Protein AF-M5BYU9-F1 (afdb_monomer_lite)

Radius of gyration: 24.19 Å; chains: 1; bounding box: 91×63×48 Å

Foldseek 3Di:
DDDDDDDDDDDDDDDDDDDDDAAADDDDPDDDLDDDQPPPCVVVFKDWAQAWDQDPPDRDIAGQPFDWDWDAQPAPGRHHPRTDIDGDDPPHHTAMDGDGPDDDDCVPHKDKDKDKDFDQPFDQFADPKDFAFDDDDDRRNDDPPGHTAWIFAWGRDPDDTFTWTWGWDQDPPPRDTDIDTDPPTHHDDGDGDIDMDMDIDD

Sequence (202 aa):
MRAVAGASLVALAAAASVAAEKPTFKPTDVKGALVEQFTDDWATRWTPSKATKKTPVGSETFSYVGEWKVEESSVRPAIIGDKGLVAKSKASHHAISAPLATPLDPKGKPFVVQYEAKFQKGGNCGGGYLKLLEEGFESSEFSDKTPWVVMFGQDLTCPGSKVHFIFRHQNPITKEWEEKHLKSAPAPHVGEDTNLYTLIVK

Structure (mmCIF, N/CA/C/O backbone):
data_AF-M5BYU9-F1
#
_entry.id   AF-M5BYU9-F1
#
loop_
_atom_site.group_PDB
_atom_site.id
_atom_site.type_symbol
_atom_site.label_atom_id
_atom_site.label_alt_id
_atom_site.label_comp_id
_atom_site.label_asym_id
_atom_site.label_entity_id
_atom_site.label_seq_id
_atom_site.pdbx_PDB_ins_code
_atom_site.Cartn_x
_atom_site.Cartn_y
_atom_site.Cartn_z
_atom_site.occupancy
_atom_site.B_iso_or_equiv
_atom_site.auth_seq_id
_atom_site.auth_comp_id
_atom_site.auth_asym_id
_atom_site.auth_atom_id
_atom_site.pdbx_PDB_model_num
ATOM 1 N N . MET A 1 1 ? 74.295 -35.530 -15.245 1.00 45.81 1 MET A N 1
ATOM 2 C CA . MET A 1 1 ? 73.184 -34.555 -15.185 1.00 45.81 1 MET A CA 1
ATOM 3 C C . MET A 1 1 ? 72.496 -34.492 -16.539 1.00 45.81 1 MET A C 1
ATOM 5 O O . MET A 1 1 ? 73.077 -33.913 -17.442 1.00 45.81 1 MET A O 1
ATOM 9 N N . ARG A 1 2 ? 71.299 -35.064 -16.702 1.00 43.59 2 ARG A N 1
ATOM 10 C CA . ARG A 1 2 ? 70.314 -34.582 -17.687 1.00 43.59 2 ARG A CA 1
ATOM 11 C C . ARG A 1 2 ? 68.925 -34.832 -17.112 1.00 43.59 2 ARG A C 1
ATOM 13 O O . ARG A 1 2 ? 68.553 -35.972 -16.864 1.00 43.59 2 ARG A O 1
ATOM 20 N N . ALA A 1 3 ? 68.259 -33.731 -16.785 1.00 44.34 3 ALA A N 1
ATOM 21 C CA . ALA A 1 3 ? 66.960 -33.689 -16.142 1.00 44.34 3 ALA A CA 1
ATOM 22 C C . ALA A 1 3 ? 65.848 -34.045 -17.136 1.00 44.34 3 ALA A C 1
ATOM 24 O O . ALA A 1 3 ? 65.892 -33.657 -18.302 1.00 44.34 3 ALA A O 1
ATOM 25 N N . VAL A 1 4 ? 64.857 -34.773 -16.629 1.00 48.38 4 VAL A N 1
ATOM 26 C CA . VAL A 1 4 ? 63.553 -35.000 -17.250 1.00 48.38 4 VAL A CA 1
ATOM 27 C C . VAL A 1 4 ? 62.706 -33.756 -16.986 1.00 48.38 4 VAL A C 1
ATOM 29 O O . VAL A 1 4 ? 62.593 -33.340 -15.836 1.00 48.38 4 VAL A O 1
ATOM 32 N N . ALA A 1 5 ? 62.104 -33.166 -18.016 1.00 50.38 5 ALA A N 1
ATOM 33 C CA . ALA A 1 5 ? 61.077 -32.140 -17.851 1.00 50.38 5 ALA A CA 1
ATOM 34 C C . ALA A 1 5 ? 59.831 -32.579 -18.624 1.00 50.38 5 ALA A C 1
ATOM 36 O O . ALA A 1 5 ? 59.818 -32.589 -19.854 1.00 50.38 5 ALA A O 1
ATOM 37 N N . GLY A 1 6 ? 58.825 -33.027 -17.872 1.00 45.84 6 GLY A N 1
ATOM 38 C CA . GLY A 1 6 ? 57.524 -33.440 -18.380 1.00 45.84 6 GLY A CA 1
ATOM 39 C C . GLY A 1 6 ? 56.691 -32.245 -18.836 1.00 45.84 6 GLY A C 1
ATOM 40 O O . GLY A 1 6 ? 56.723 -31.177 -18.228 1.00 45.84 6 GLY A O 1
ATOM 41 N N . ALA A 1 7 ? 55.938 -32.443 -19.915 1.00 51.06 7 ALA A N 1
ATOM 42 C CA . ALA A 1 7 ? 54.939 -31.499 -20.382 1.00 51.06 7 ALA A CA 1
ATOM 43 C C . ALA A 1 7 ? 53.673 -31.627 -19.520 1.00 51.06 7 ALA A C 1
ATOM 45 O O . ALA A 1 7 ? 52.987 -32.648 -19.559 1.00 51.06 7 ALA A O 1
ATOM 46 N N . SER A 1 8 ? 53.363 -30.588 -18.747 1.00 48.03 8 SER A N 1
ATOM 47 C CA . SER A 1 8 ? 52.094 -30.475 -18.026 1.00 48.03 8 SER A CA 1
ATOM 48 C C . SER A 1 8 ? 51.033 -29.875 -18.948 1.00 48.03 8 SER A C 1
ATOM 50 O O . SER A 1 8 ? 51.055 -28.681 -19.242 1.00 48.03 8 SER A O 1
ATOM 52 N N . LEU A 1 9 ? 50.094 -30.705 -19.400 1.00 47.84 9 LEU A N 1
ATOM 53 C CA . LEU A 1 9 ? 48.840 -30.268 -20.014 1.00 47.84 9 LEU A CA 1
ATOM 54 C C . LEU A 1 9 ? 47.895 -29.786 -18.907 1.00 47.84 9 LEU A C 1
ATOM 56 O O . LEU A 1 9 ? 47.369 -30.585 -18.137 1.00 47.84 9 LEU A O 1
ATOM 60 N N . VAL A 1 10 ? 47.680 -28.474 -18.825 1.00 50.38 10 VAL A N 1
ATOM 61 C CA . VAL A 1 10 ? 46.629 -27.886 -17.987 1.00 50.38 10 VAL A CA 1
ATOM 62 C C . VAL A 1 10 ? 45.328 -27.914 -18.787 1.00 50.38 10 VAL A C 1
ATOM 64 O O . VAL A 1 10 ? 45.174 -27.174 -19.756 1.00 50.38 10 VAL A O 1
ATOM 67 N N . ALA A 1 11 ? 44.393 -28.780 -18.399 1.00 51.88 11 ALA A N 1
ATOM 68 C CA . ALA A 1 11 ? 43.036 -28.766 -18.930 1.00 51.88 11 ALA A CA 1
ATOM 69 C C . ALA A 1 11 ? 42.220 -27.680 -18.210 1.00 51.88 11 ALA A C 1
ATOM 71 O O . ALA A 1 11 ? 41.941 -27.790 -17.016 1.00 51.88 11 ALA A O 1
ATOM 72 N N . LEU A 1 12 ? 41.839 -26.624 -18.934 1.00 50.34 12 LEU A N 1
ATOM 73 C CA . LEU A 1 12 ? 40.874 -25.632 -18.461 1.00 50.34 12 LEU A CA 1
ATOM 74 C C . LEU A 1 12 ? 39.463 -26.226 -18.594 1.00 50.34 12 LEU A C 1
ATOM 76 O O . LEU A 1 12 ? 38.929 -26.334 -19.696 1.00 50.34 12 LEU A O 1
ATOM 80 N N . ALA A 1 13 ? 38.851 -26.617 -17.478 1.00 54.56 13 ALA A N 1
ATOM 81 C CA . ALA A 1 13 ? 37.433 -26.954 -17.451 1.00 54.56 13 ALA A CA 1
ATOM 82 C C . ALA A 1 13 ? 36.613 -25.655 -17.442 1.00 54.56 13 ALA A C 1
ATOM 84 O O . ALA A 1 13 ? 36.563 -24.945 -16.438 1.00 54.56 13 ALA A O 1
ATOM 85 N N . ALA A 1 14 ? 35.979 -25.327 -18.568 1.00 54.88 14 ALA A N 1
ATOM 86 C CA . ALA A 1 14 ? 34.989 -24.260 -18.632 1.00 54.88 14 ALA A CA 1
ATOM 87 C C . ALA A 1 14 ? 33.682 -24.751 -17.988 1.00 54.88 14 ALA A C 1
ATOM 89 O O . ALA A 1 14 ? 32.960 -25.563 -18.565 1.00 54.88 14 ALA A O 1
ATOM 90 N N . ALA A 1 15 ? 33.379 -24.272 -16.783 1.00 54.94 15 ALA A N 1
ATOM 91 C CA . ALA A 1 15 ? 32.072 -24.464 -16.169 1.00 54.94 15 ALA A CA 1
ATOM 92 C C . ALA A 1 15 ? 31.067 -23.507 -16.830 1.00 54.94 15 ALA A C 1
ATOM 94 O O . ALA A 1 15 ? 31.029 -22.319 -16.515 1.00 54.94 15 ALA A O 1
ATOM 95 N N . ALA A 1 16 ? 30.268 -24.010 -17.771 1.00 55.16 16 ALA A N 1
ATOM 96 C CA . ALA A 1 16 ? 29.115 -23.281 -18.283 1.00 55.16 16 ALA A CA 1
ATOM 97 C C . ALA A 1 16 ? 28.004 -23.307 -17.222 1.00 55.16 16 ALA A C 1
ATOM 99 O O . ALA A 1 16 ? 27.467 -24.369 -16.906 1.00 55.16 16 ALA A O 1
ATOM 100 N N . SER A 1 17 ? 27.663 -22.151 -16.647 1.00 57.62 17 SER A N 1
ATOM 101 C CA . SER A 1 17 ? 26.470 -22.023 -15.814 1.00 57.62 17 SER A CA 1
ATOM 102 C C . SER A 1 17 ? 25.237 -22.021 -16.717 1.00 57.62 17 SER A C 1
ATOM 104 O O . SER A 1 17 ? 25.029 -21.117 -17.525 1.00 57.62 17 SER A O 1
ATOM 106 N N . VAL A 1 18 ? 24.403 -23.052 -16.602 1.00 54.97 18 VAL A N 1
ATOM 107 C CA . VAL A 1 18 ? 23.079 -23.052 -17.228 1.00 54.97 18 VAL A CA 1
ATOM 108 C C . VAL A 1 18 ? 22.207 -22.110 -16.402 1.00 54.97 18 VAL A C 1
ATOM 110 O O . VAL A 1 18 ? 21.798 -22.448 -15.293 1.00 54.97 18 VAL A O 1
ATOM 113 N N . ALA A 1 19 ? 21.974 -20.894 -16.896 1.00 65.81 19 ALA A N 1
ATOM 114 C CA . ALA A 1 19 ? 20.974 -20.013 -16.308 1.00 65.81 19 ALA A CA 1
ATOM 115 C C . ALA A 1 19 ? 19.603 -20.688 -16.462 1.00 65.81 19 ALA A C 1
ATOM 117 O O . ALA A 1 19 ? 19.179 -20.968 -17.581 1.00 65.81 19 ALA A O 1
ATOM 118 N N . ALA A 1 20 ? 18.937 -20.993 -15.346 1.00 74.62 20 ALA A N 1
ATOM 119 C CA . ALA A 1 20 ? 17.589 -21.547 -15.369 1.00 74.62 20 ALA A CA 1
ATOM 120 C C . ALA A 1 20 ? 16.643 -20.586 -16.110 1.00 74.62 20 ALA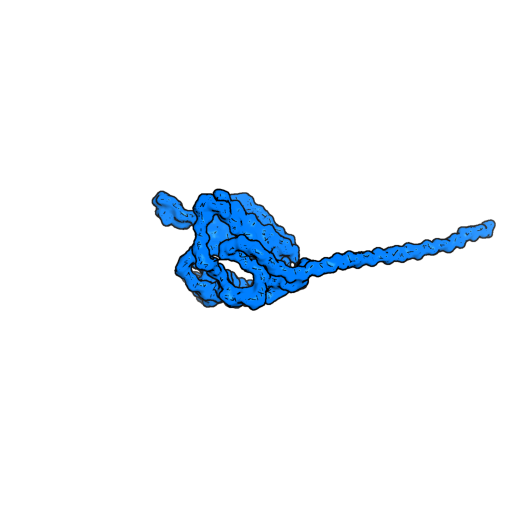 A C 1
ATOM 122 O O . ALA A 1 20 ? 16.675 -19.373 -15.879 1.00 74.62 20 ALA A O 1
ATOM 123 N N . GLU A 1 21 ? 15.818 -21.125 -17.007 1.00 85.94 21 GLU A N 1
ATOM 124 C CA . GLU A 1 21 ? 14.822 -20.344 -17.738 1.00 85.94 21 GLU A CA 1
ATOM 125 C C . GLU A 1 21 ? 13.791 -19.771 -16.755 1.00 85.94 21 GLU A C 1
ATOM 127 O O . GLU A 1 21 ? 13.286 -20.476 -15.878 1.00 85.94 21 GLU A O 1
ATOM 132 N N . LYS A 1 22 ? 13.511 -18.468 -16.863 1.00 91.38 22 LYS A N 1
ATOM 133 C CA . LYS A 1 22 ? 12.562 -17.796 -15.969 1.00 91.38 22 LYS A CA 1
ATOM 134 C C . LYS A 1 22 ? 11.127 -18.144 -16.373 1.00 91.38 22 LYS A C 1
ATOM 136 O O . LYS A 1 22 ? 10.818 -18.115 -17.564 1.00 91.38 22 LYS A O 1
ATOM 141 N N . PRO A 1 23 ? 10.224 -18.406 -15.415 1.00 95.44 23 PRO A N 1
ATOM 142 C CA . PRO A 1 23 ? 8.816 -18.611 -15.727 1.00 95.44 23 PRO A CA 1
ATOM 143 C C . PRO A 1 23 ? 8.182 -17.331 -16.294 1.00 95.44 23 PRO A C 1
ATOM 145 O O . PRO A 1 23 ? 8.633 -16.219 -16.021 1.00 95.44 23 PRO A O 1
ATOM 148 N N . THR A 1 24 ? 7.104 -17.491 -17.062 1.00 96.88 24 THR A N 1
ATOM 149 C CA . THR A 1 24 ? 6.256 -16.383 -17.534 1.00 96.88 24 THR A CA 1
ATOM 150 C C . THR A 1 24 ? 5.045 -16.222 -16.623 1.00 96.88 24 THR A C 1
ATOM 152 O O . THR A 1 24 ? 4.463 -17.218 -16.184 1.00 96.88 24 THR A O 1
ATOM 155 N N . PHE A 1 25 ? 4.668 -14.975 -16.355 1.00 96.88 25 PHE A N 1
ATOM 156 C CA . PHE A 1 25 ? 3.542 -14.609 -15.514 1.00 96.88 25 PHE A CA 1
ATOM 157 C C . PHE A 1 25 ? 2.240 -15.200 -16.053 1.00 96.88 25 PHE A C 1
ATOM 159 O O . PHE A 1 25 ? 1.944 -15.153 -17.250 1.00 96.88 25 PHE A O 1
ATOM 166 N N . LYS A 1 26 ? 1.458 -15.759 -15.133 1.00 96.50 26 LYS A N 1
ATOM 167 C CA . LYS A 1 26 ? 0.109 -16.258 -15.374 1.00 96.50 26 LYS A CA 1
ATOM 168 C C . LYS A 1 26 ? -0.764 -15.773 -14.222 1.00 96.50 26 LYS A C 1
ATOM 170 O O . LYS A 1 26 ? -0.431 -16.099 -13.080 1.00 96.50 26 LYS A O 1
ATOM 175 N N . PRO A 1 27 ? -1.850 -15.028 -14.494 1.00 95.69 27 PRO A N 1
ATOM 176 C CA . PRO A 1 27 ? -2.764 -14.605 -13.447 1.00 95.69 27 PRO A CA 1
ATOM 177 C C . PRO A 1 27 ? -3.270 -15.799 -12.633 1.00 95.69 27 PRO A C 1
ATOM 179 O O . PRO A 1 27 ? -3.619 -16.838 -13.193 1.00 95.69 27 PRO A O 1
ATOM 182 N N . THR A 1 28 ? -3.316 -15.645 -11.314 1.00 95.31 28 THR A N 1
ATOM 183 C CA . THR A 1 28 ? -3.906 -16.631 -10.410 1.00 95.31 28 THR A CA 1
ATOM 184 C C . THR A 1 28 ? -5.433 -16.592 -10.441 1.00 95.31 28 THR A C 1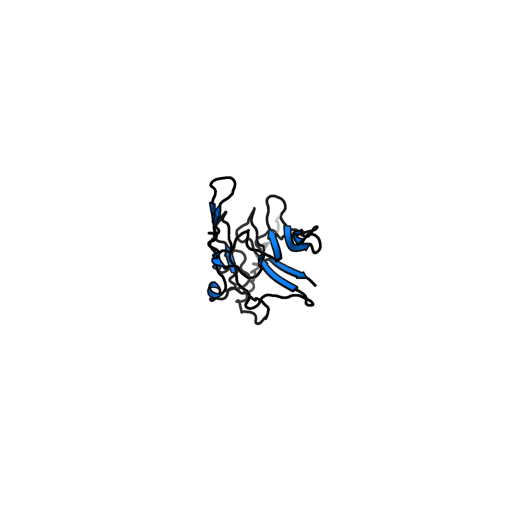
ATOM 186 O O . THR A 1 28 ? -6.036 -15.532 -10.622 1.00 95.31 28 THR A O 1
ATOM 189 N N . ASP A 1 29 ? -6.051 -17.743 -10.174 1.00 94.81 29 ASP A N 1
ATOM 190 C CA . ASP A 1 29 ? -7.497 -17.897 -9.993 1.00 94.81 29 ASP A CA 1
ATOM 191 C C . ASP A 1 29 ? -7.957 -17.686 -8.541 1.00 94.81 29 ASP A C 1
ATOM 193 O O . ASP A 1 29 ? -9.155 -17.792 -8.252 1.00 94.81 29 ASP A O 1
ATOM 197 N N . VAL A 1 30 ? -7.028 -17.380 -7.623 1.00 95.31 30 VAL A N 1
ATOM 198 C CA . VAL A 1 30 ? -7.331 -17.096 -6.211 1.00 95.31 30 VAL A CA 1
ATOM 199 C C . VAL A 1 30 ? -8.420 -16.031 -6.104 1.00 95.31 30 VAL A C 1
ATOM 201 O O . VAL A 1 30 ? -8.415 -15.020 -6.806 1.00 95.31 30 VAL A O 1
ATOM 204 N N . LYS A 1 31 ? -9.367 -16.271 -5.196 1.00 93.38 31 LYS A N 1
ATOM 205 C CA . LYS A 1 31 ? -10.466 -15.355 -4.890 1.00 93.38 31 LYS A CA 1
ATOM 206 C C . LYS A 1 31 ? -10.287 -14.778 -3.491 1.00 93.38 31 LYS A C 1
ATOM 208 O O . LYS A 1 31 ? -9.834 -15.462 -2.578 1.00 93.38 31 LYS A O 1
ATOM 213 N N . GLY A 1 32 ? -10.679 -13.523 -3.333 1.00 92.75 32 GLY A N 1
ATOM 214 C CA . GLY A 1 32 ? -10.629 -12.778 -2.082 1.00 92.75 32 GLY A CA 1
ATOM 215 C C . GLY A 1 32 ? -11.397 -11.469 -2.222 1.00 92.75 32 GLY A C 1
ATOM 216 O O . GLY A 1 32 ? -11.891 -11.160 -3.305 1.00 92.75 32 GLY A O 1
ATOM 217 N N . ALA A 1 33 ? -11.492 -10.699 -1.137 1.00 93.31 33 ALA A N 1
ATOM 218 C CA . ALA A 1 33 ? -12.143 -9.385 -1.169 1.00 93.31 33 ALA A CA 1
ATOM 219 C C . ALA A 1 33 ? -11.466 -8.424 -2.168 1.00 93.31 33 ALA A C 1
ATOM 221 O O . ALA A 1 33 ? -12.139 -7.630 -2.817 1.00 93.31 33 ALA A O 1
ATOM 222 N N . LEU A 1 34 ? -10.144 -8.541 -2.315 1.00 94.88 34 LEU A N 1
ATOM 223 C CA . LEU A 1 34 ? -9.346 -7.914 -3.361 1.00 94.88 34 LEU A CA 1
ATOM 224 C C . LEU A 1 34 ? -8.194 -8.852 -3.719 1.00 94.88 34 LEU A C 1
ATOM 226 O O . LEU A 1 34 ? -7.498 -9.344 -2.831 1.00 94.88 34 LEU A O 1
ATOM 230 N N . VAL A 1 35 ? -7.995 -9.087 -5.014 1.00 96.56 35 VAL A N 1
ATOM 231 C CA . VAL A 1 35 ? -6.825 -9.784 -5.560 1.00 96.56 35 VAL A CA 1
ATOM 232 C C . VAL A 1 35 ? -6.313 -8.929 -6.708 1.00 96.56 35 VAL A C 1
ATOM 234 O O . VAL A 1 35 ? -6.917 -8.898 -7.776 1.00 96.56 35 VAL A O 1
ATOM 237 N N . GLU A 1 36 ? -5.230 -8.196 -6.464 1.00 97.31 36 GLU A N 1
ATOM 238 C CA . GLU A 1 36 ? -4.589 -7.358 -7.474 1.00 97.31 36 GLU A CA 1
ATOM 239 C C . GLU A 1 36 ? -3.288 -8.009 -7.942 1.00 97.31 36 GLU A C 1
ATOM 241 O O . GLU A 1 36 ? -2.456 -8.397 -7.126 1.00 97.31 36 GLU A O 1
ATOM 246 N N . GLN A 1 37 ? -3.134 -8.118 -9.260 1.00 97.12 37 GLN A N 1
ATOM 247 C CA . GLN A 1 37 ? -1.963 -8.704 -9.927 1.00 97.12 37 GLN A CA 1
ATOM 248 C C . GLN A 1 37 ? -1.409 -7.776 -11.022 1.00 97.12 37 GLN A C 1
ATOM 250 O O . GLN A 1 37 ? -0.617 -8.196 -11.857 1.00 97.12 37 GLN A O 1
ATOM 255 N N . PHE A 1 38 ? -1.891 -6.530 -11.055 1.00 97.56 38 PHE A N 1
ATOM 256 C CA . PHE A 1 38 ? -1.518 -5.459 -11.976 1.00 97.56 38 PHE A CA 1
ATOM 257 C C . PHE A 1 38 ? -1.559 -5.866 -13.454 1.00 97.56 38 PHE A C 1
ATOM 259 O O . PHE A 1 38 ? -0.679 -5.530 -14.249 1.00 97.56 38 PHE A O 1
ATOM 266 N N . THR A 1 39 ? -2.638 -6.560 -13.824 1.00 96.19 39 THR A N 1
ATOM 267 C CA . THR A 1 39 ? -3.016 -6.820 -15.218 1.00 96.19 39 THR A CA 1
ATOM 268 C C . THR A 1 39 ? -3.268 -5.514 -15.978 1.00 96.19 39 THR A C 1
ATOM 270 O O . THR A 1 39 ? -3.393 -4.441 -15.386 1.00 96.19 39 THR A O 1
ATOM 273 N N . ASP A 1 40 ? -3.350 -5.580 -17.308 1.00 95.06 40 ASP A N 1
ATOM 274 C CA . ASP A 1 40 ? -3.376 -4.383 -18.165 1.00 95.06 40 ASP A CA 1
ATOM 275 C C . ASP A 1 40 ? -4.551 -3.420 -17.884 1.00 95.06 40 ASP A C 1
ATOM 277 O O . ASP A 1 40 ? -4.461 -2.228 -18.175 1.00 95.06 40 ASP A O 1
ATOM 281 N N . ASP A 1 41 ? -5.623 -3.899 -17.255 1.00 95.38 41 ASP A N 1
ATOM 282 C CA . ASP A 1 41 ? -6.797 -3.127 -16.845 1.00 95.38 41 ASP A CA 1
ATOM 283 C C . ASP A 1 41 ? -6.696 -2.507 -15.431 1.00 95.38 41 ASP A C 1
ATOM 285 O O . ASP A 1 41 ? -7.671 -1.926 -14.949 1.00 95.38 41 ASP A O 1
ATOM 289 N N . TRP A 1 42 ? -5.534 -2.563 -14.764 1.00 97.19 42 TRP A N 1
ATOM 290 C CA . TRP A 1 42 ? -5.324 -2.045 -13.397 1.00 97.19 42 TRP A CA 1
ATOM 291 C C . TRP A 1 42 ? -5.787 -0.593 -13.200 1.00 97.19 42 TRP A C 1
ATOM 293 O O . TRP A 1 42 ? -6.305 -0.242 -12.140 1.00 97.19 42 TRP A O 1
ATOM 303 N N . ALA A 1 43 ? -5.636 0.251 -14.225 1.00 96.44 43 ALA A N 1
ATOM 304 C CA . ALA A 1 43 ? -5.974 1.672 -14.163 1.00 96.44 43 ALA A CA 1
ATOM 305 C C . ALA A 1 43 ? -7.484 1.920 -13.994 1.00 96.44 43 ALA A C 1
ATOM 307 O O . ALA A 1 43 ? -7.889 3.015 -13.621 1.00 96.44 43 ALA A O 1
ATOM 308 N N . THR A 1 44 ? -8.319 0.907 -14.247 1.00 96.50 44 THR A N 1
ATOM 309 C CA . THR A 1 44 ? -9.764 0.961 -13.975 1.00 96.50 44 THR A CA 1
ATOM 310 C C . THR A 1 44 ? -10.096 0.709 -12.503 1.00 96.50 44 THR A C 1
ATOM 312 O O . THR A 1 44 ? -11.176 1.080 -12.049 1.00 96.50 44 THR A O 1
ATOM 315 N N . ARG A 1 45 ? -9.172 0.090 -11.754 1.00 96.19 45 ARG A N 1
ATOM 316 C CA . ARG A 1 45 ? -9.347 -0.302 -10.347 1.00 96.19 45 ARG A CA 1
ATOM 317 C C . ARG A 1 45 ? -8.665 0.650 -9.370 1.00 96.19 45 ARG A C 1
ATOM 319 O O . ARG A 1 45 ? -9.126 0.789 -8.242 1.00 96.19 45 ARG A O 1
ATOM 326 N N . TRP A 1 46 ? -7.574 1.293 -9.786 1.00 97.88 46 TRP A N 1
ATOM 327 C CA . TRP A 1 46 ? -6.766 2.153 -8.923 1.00 97.88 46 TRP A CA 1
ATOM 328 C C . TRP A 1 46 ? -6.898 3.622 -9.292 1.00 97.88 46 TRP A C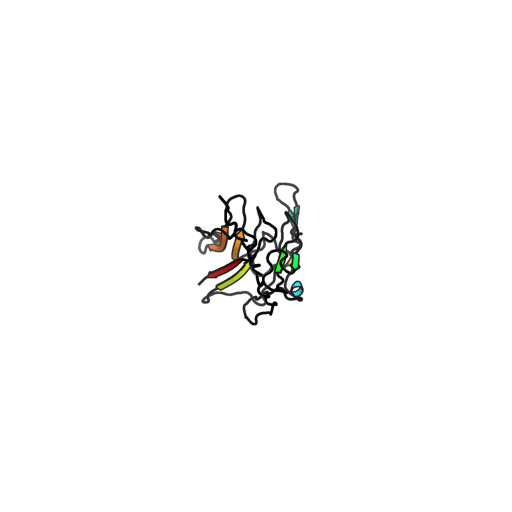 1
ATOM 330 O O . TRP A 1 46 ? -6.728 4.009 -10.444 1.00 97.88 46 TRP A O 1
ATOM 340 N N . THR A 1 47 ? -7.108 4.455 -8.278 1.00 97.44 47 THR A N 1
ATOM 341 C CA . THR A 1 47 ? -7.204 5.907 -8.430 1.00 97.44 47 THR A CA 1
ATOM 342 C C . THR A 1 47 ? -6.076 6.591 -7.658 1.00 97.44 47 THR A C 1
ATOM 344 O O . THR A 1 47 ? -6.031 6.493 -6.425 1.00 97.44 47 THR A O 1
ATOM 347 N N . PRO A 1 48 ? -5.147 7.281 -8.349 1.00 96.50 48 PRO A N 1
ATOM 348 C CA . PRO A 1 48 ? -4.176 8.161 -7.709 1.00 96.50 48 PRO A CA 1
ATOM 349 C C . PRO A 1 48 ? -4.865 9.344 -7.037 1.00 96.50 48 PRO A C 1
ATOM 351 O O . PRO A 1 48 ? -5.774 9.959 -7.602 1.00 96.50 48 PRO A O 1
ATOM 354 N N . SER A 1 49 ? -4.403 9.682 -5.838 1.00 95.31 49 SER A N 1
ATOM 355 C CA . SER A 1 49 ? -4.868 10.874 -5.145 1.00 95.31 49 SER A CA 1
ATOM 356 C C . SER A 1 49 ? -4.390 12.143 -5.846 1.00 95.31 49 SER A C 1
ATOM 358 O O . SER A 1 49 ? -3.337 12.174 -6.480 1.00 95.31 49 SER A O 1
ATOM 360 N N . LYS A 1 50 ? -5.168 13.210 -5.694 1.00 91.50 50 LYS A N 1
ATOM 361 C CA . LYS A 1 50 ? -4.824 14.590 -6.055 1.00 91.50 50 LYS A CA 1
ATOM 362 C C . LYS A 1 50 ? -4.934 15.520 -4.842 1.00 91.50 50 LYS A C 1
ATOM 364 O O . LYS A 1 50 ? -4.919 16.744 -4.989 1.00 91.50 50 LYS A O 1
ATOM 369 N N . ALA A 1 51 ? -5.059 14.951 -3.641 1.00 88.12 51 ALA A N 1
ATOM 370 C CA . ALA A 1 51 ? -5.208 15.705 -2.411 1.00 88.12 51 ALA A CA 1
ATOM 371 C C . ALA A 1 51 ? -4.006 16.628 -2.178 1.00 88.12 51 ALA A C 1
ATOM 373 O O . ALA A 1 51 ? -2.856 16.316 -2.503 1.00 88.12 51 ALA A O 1
ATOM 374 N N . THR A 1 52 ? -4.285 17.786 -1.591 1.00 83.56 52 THR A N 1
ATOM 375 C CA . THR A 1 52 ? -3.273 18.776 -1.240 1.00 83.56 52 THR A CA 1
ATOM 376 C C . THR A 1 52 ? -3.465 19.209 0.205 1.00 83.56 52 THR A C 1
ATOM 378 O O . THR A 1 52 ? -4.565 19.557 0.631 1.00 83.56 52 THR A O 1
ATOM 381 N N . LYS A 1 53 ? -2.377 19.194 0.967 1.00 71.94 53 LYS A N 1
ATOM 382 C CA . LYS A 1 53 ? -2.315 19.572 2.373 1.00 71.94 53 LYS A CA 1
ATOM 383 C C . LYS A 1 53 ? -1.633 20.927 2.502 1.00 71.94 53 LYS A C 1
ATOM 385 O O . LYS A 1 53 ? -0.524 21.105 2.017 1.00 71.94 53 LYS A O 1
ATOM 390 N N . LYS A 1 54 ? -2.261 21.851 3.225 1.00 63.16 54 LYS A N 1
ATOM 391 C CA . LYS A 1 54 ? -1.602 23.054 3.757 1.00 63.16 54 LYS A CA 1
ATOM 392 C C . LYS A 1 54 ? -1.170 22.767 5.194 1.00 63.16 54 LYS A C 1
ATOM 394 O O . LYS A 1 54 ? -1.981 22.239 5.964 1.00 63.16 54 LYS A O 1
ATOM 399 N N . THR A 1 55 ? 0.076 23.053 5.566 1.00 53.78 55 THR A N 1
ATOM 400 C CA . THR A 1 55 ? 0.477 22.952 6.977 1.00 53.78 55 THR A CA 1
ATOM 401 C C . THR A 1 55 ? -0.086 24.134 7.783 1.00 53.78 55 THR A C 1
ATOM 403 O O . THR A 1 55 ? -0.225 25.231 7.249 1.00 53.78 55 THR A O 1
ATOM 406 N N . PRO A 1 56 ? -0.443 23.946 9.070 1.00 54.62 56 PRO A N 1
ATOM 407 C CA . PRO A 1 56 ? -0.853 25.058 9.937 1.00 54.62 56 PRO A CA 1
ATOM 408 C C . PRO A 1 56 ? 0.304 26.003 10.295 1.00 54.62 56 PRO A C 1
ATOM 410 O O . PRO A 1 56 ? 0.073 27.141 10.688 1.00 54.62 56 PRO A O 1
ATOM 413 N N . VAL A 1 57 ? 1.546 25.518 10.185 1.00 51.31 57 VAL A N 1
ATOM 414 C CA . VAL A 1 57 ? 2.776 26.241 10.513 1.00 51.31 57 VAL A CA 1
ATOM 415 C C . VAL A 1 57 ? 3.673 26.184 9.276 1.00 51.31 57 VAL A C 1
ATOM 417 O O . VAL A 1 57 ? 4.180 25.119 8.927 1.00 51.31 57 VAL A O 1
ATOM 420 N N . GLY A 1 58 ? 3.802 27.314 8.579 1.00 53.38 58 GLY A N 1
ATOM 421 C CA . GLY A 1 58 ? 4.540 27.440 7.317 1.00 53.38 58 GLY A CA 1
ATOM 422 C C . GLY A 1 58 ? 3.644 27.489 6.073 1.00 53.38 58 GLY A C 1
ATOM 423 O O . GLY A 1 58 ? 2.534 26.971 6.057 1.00 53.38 58 GLY A O 1
ATOM 424 N N . SER A 1 59 ? 4.129 28.136 5.015 1.00 54.47 59 SER A N 1
ATOM 425 C CA . SER A 1 59 ? 3.474 28.234 3.700 1.00 54.47 59 SER A CA 1
ATOM 426 C C . SER A 1 59 ? 3.610 26.958 2.853 1.00 54.47 59 SER A C 1
ATOM 428 O O . SER A 1 59 ? 3.286 26.963 1.664 1.00 54.47 59 SER A O 1
ATOM 430 N N . GLU A 1 60 ? 4.102 25.864 3.438 1.00 57.56 60 GLU A N 1
ATOM 431 C CA . GLU A 1 60 ? 4.389 24.631 2.715 1.00 57.56 60 GLU A CA 1
ATOM 432 C C . GLU A 1 60 ? 3.099 23.872 2.395 1.00 57.56 60 GLU A C 1
ATOM 434 O O . GLU A 1 60 ? 2.285 23.521 3.255 1.00 57.56 60 GLU A O 1
ATOM 439 N N . THR A 1 61 ? 2.907 23.644 1.099 1.00 67.88 61 THR A N 1
ATOM 440 C CA . THR A 1 61 ? 1.784 22.899 0.548 1.00 67.88 61 THR A CA 1
ATOM 441 C C . THR A 1 61 ? 2.303 21.545 0.073 1.00 67.88 61 THR A C 1
ATOM 443 O O . THR A 1 61 ? 3.058 21.478 -0.894 1.00 67.88 61 THR A O 1
ATOM 446 N N . PHE A 1 62 ? 1.921 20.466 0.758 1.00 70.56 62 PHE A N 1
ATOM 447 C CA . PHE A 1 62 ? 2.264 19.099 0.369 1.00 70.56 62 PHE A CA 1
ATOM 448 C C . PHE A 1 62 ? 1.151 18.527 -0.500 1.00 70.56 62 PHE A C 1
ATOM 450 O O . PHE A 1 62 ? 0.043 18.294 -0.020 1.00 70.56 62 PHE A O 1
ATOM 457 N N . SER A 1 63 ? 1.438 18.272 -1.770 1.00 81.19 63 SER A N 1
ATOM 458 C CA . SER A 1 63 ? 0.495 17.614 -2.675 1.00 81.19 63 SER A CA 1
ATOM 459 C C . SER A 1 63 ? 0.879 16.150 -2.884 1.00 81.19 63 SER A C 1
ATOM 461 O O . SER A 1 63 ? 2.061 15.817 -2.998 1.00 81.19 63 SER A O 1
ATOM 463 N N . TYR A 1 64 ? -0.120 15.270 -2.956 1.00 83.75 64 TYR A N 1
ATOM 464 C CA . TYR A 1 64 ? 0.057 13.850 -3.277 1.00 83.75 64 TYR A CA 1
ATOM 465 C C . TYR A 1 64 ? 0.250 13.661 -4.788 1.00 83.75 64 TYR A C 1
ATOM 467 O O . TYR A 1 64 ? -0.559 13.037 -5.461 1.00 83.75 64 TYR A O 1
ATOM 475 N N . VAL A 1 65 ? 1.315 14.254 -5.330 1.00 85.12 65 VAL A N 1
ATOM 476 C CA . VAL A 1 65 ? 1.620 14.298 -6.776 1.00 85.12 65 VAL A CA 1
ATOM 477 C C . VAL A 1 65 ? 2.615 13.224 -7.215 1.00 85.12 65 VAL A C 1
ATOM 479 O O . VAL A 1 65 ? 3.144 13.280 -8.322 1.00 85.12 65 VAL A O 1
ATOM 482 N N . GLY A 1 66 ? 2.917 12.262 -6.342 1.00 90.44 66 GLY A N 1
ATOM 483 C CA . GLY A 1 66 ? 3.784 11.142 -6.677 1.00 90.44 66 GLY A CA 1
ATOM 484 C C . GLY A 1 66 ? 3.234 10.327 -7.850 1.00 90.44 66 GLY A C 1
ATOM 485 O O . GLY A 1 66 ? 2.068 9.933 -7.855 1.00 90.44 66 GLY A O 1
ATOM 486 N N . GLU A 1 67 ? 4.082 10.075 -8.845 1.00 94.12 67 GLU A N 1
ATOM 487 C CA . GLU A 1 67 ? 3.703 9.348 -10.050 1.00 94.12 67 GLU A CA 1
ATOM 488 C C . GLU A 1 67 ? 3.745 7.839 -9.815 1.00 94.12 67 GLU A C 1
ATOM 490 O O . GLU A 1 67 ? 4.707 7.293 -9.263 1.00 94.12 67 GLU A O 1
ATOM 495 N N . TRP A 1 68 ? 2.713 7.160 -10.305 1.00 96.12 68 TRP A N 1
ATOM 496 C CA . TRP A 1 68 ? 2.590 5.712 -10.264 1.00 96.12 68 TRP A CA 1
ATOM 497 C C . TRP A 1 68 ? 2.691 5.131 -11.665 1.00 96.12 68 TRP A C 1
ATOM 499 O O . TRP A 1 68 ? 2.128 5.675 -12.617 1.00 96.12 68 TRP A O 1
ATOM 509 N N . LYS A 1 69 ? 3.370 3.994 -11.791 1.00 97.06 69 LYS A N 1
ATOM 510 C CA . LYS A 1 69 ? 3.428 3.241 -13.041 1.00 97.06 69 LYS A CA 1
ATOM 511 C C . LYS A 1 69 ? 3.376 1.749 -12.764 1.00 97.06 69 LYS A C 1
ATOM 513 O O . LYS A 1 69 ? 4.049 1.281 -11.855 1.00 97.06 69 LYS A O 1
ATOM 518 N N . VAL A 1 70 ? 2.626 1.013 -13.574 1.00 97.94 70 VAL A N 1
ATOM 519 C CA . VAL A 1 70 ? 2.690 -0.449 -13.596 1.00 97.94 70 VAL A CA 1
ATOM 520 C C . VAL A 1 70 ? 3.730 -0.885 -14.621 1.00 97.94 70 VAL A C 1
ATOM 522 O O . VAL A 1 70 ? 3.624 -0.564 -15.806 1.00 97.94 70 VAL A O 1
ATOM 525 N N . GLU A 1 71 ? 4.775 -1.560 -14.154 1.00 97.00 71 GLU A N 1
ATOM 526 C CA . GLU A 1 71 ? 5.888 -2.033 -14.982 1.00 97.00 71 GLU A CA 1
ATOM 527 C C . GLU A 1 71 ? 6.563 -3.261 -14.360 1.00 97.00 71 GLU A C 1
ATOM 529 O O . GLU A 1 71 ? 6.417 -3.527 -13.167 1.00 97.00 71 GLU A O 1
ATOM 534 N N . GLU A 1 72 ? 7.309 -4.011 -15.174 1.00 96.50 72 GLU A N 1
ATOM 535 C CA . GLU A 1 72 ? 8.167 -5.087 -14.673 1.00 96.50 72 GLU A CA 1
ATOM 536 C C . GLU A 1 72 ? 9.288 -4.529 -13.794 1.00 96.50 72 GLU A C 1
ATOM 538 O O . GLU A 1 72 ? 9.763 -3.400 -13.980 1.00 96.50 72 GLU A O 1
ATOM 543 N N . SER A 1 73 ? 9.754 -5.342 -12.846 1.00 94.62 73 SER A N 1
ATOM 544 C CA . SER A 1 73 ? 10.869 -4.937 -12.000 1.00 94.62 73 SER A CA 1
ATOM 545 C C . SER A 1 73 ? 12.151 -4.749 -12.817 1.00 94.62 73 SER A C 1
ATOM 547 O O . SER A 1 73 ? 12.615 -5.656 -13.504 1.00 94.62 73 SER A O 1
ATOM 549 N N . SER A 1 74 ? 12.788 -3.585 -12.672 1.00 93.88 74 SER A N 1
ATOM 550 C CA . SER A 1 74 ? 14.069 -3.291 -13.321 1.00 93.88 74 SER A CA 1
ATOM 551 C C . SER A 1 74 ? 15.265 -3.962 -12.637 1.00 93.88 74 SER A C 1
ATOM 553 O O . SER A 1 74 ? 16.369 -3.930 -13.172 1.00 93.88 74 SER A O 1
ATOM 555 N N . VAL A 1 75 ? 15.079 -4.525 -11.439 1.00 92.88 75 VAL A N 1
ATOM 556 C CA . VAL A 1 75 ? 16.143 -5.136 -10.629 1.00 92.88 75 VAL A CA 1
ATOM 557 C C . VAL A 1 75 ? 15.705 -6.525 -10.204 1.00 92.88 75 VAL A C 1
ATOM 559 O O . VAL A 1 75 ? 14.636 -6.673 -9.631 1.00 92.88 75 VAL A O 1
ATOM 562 N N . ARG A 1 76 ? 16.523 -7.553 -10.451 1.00 90.62 76 ARG A N 1
ATOM 563 C CA . ARG A 1 76 ? 16.217 -8.959 -10.108 1.00 90.62 76 ARG A CA 1
ATOM 564 C C . ARG A 1 76 ? 14.780 -9.385 -10.494 1.00 90.62 76 ARG A C 1
ATOM 566 O O . ARG A 1 76 ? 14.048 -9.845 -9.617 1.00 90.62 76 ARG A O 1
ATOM 573 N N . PRO A 1 77 ? 14.342 -9.219 -11.760 1.00 92.75 77 PRO A N 1
ATOM 574 C CA . PRO A 1 77 ? 13.047 -9.744 -12.185 1.00 92.75 77 PRO A CA 1
ATOM 575 C C . PRO A 1 77 ? 13.081 -11.274 -12.138 1.00 92.75 77 PRO A C 1
ATOM 577 O O . PRO A 1 77 ? 13.995 -11.886 -12.704 1.00 92.75 77 PRO A O 1
ATOM 580 N N . ALA A 1 78 ? 12.114 -11.882 -11.453 1.00 91.12 78 ALA A N 1
ATOM 581 C CA . ALA A 1 78 ? 12.035 -13.332 -11.277 1.00 91.12 78 ALA A CA 1
ATOM 582 C C . ALA A 1 78 ? 11.132 -14.003 -12.325 1.00 91.12 78 ALA A C 1
ATOM 584 O O . ALA A 1 78 ? 11.450 -15.095 -12.791 1.00 91.12 78 ALA A O 1
ATOM 585 N N . ILE A 1 79 ? 10.051 -13.328 -12.722 1.00 95.06 79 ILE A N 1
ATOM 586 C CA . ILE A 1 79 ? 9.006 -13.837 -13.611 1.00 95.06 79 ILE A CA 1
ATOM 587 C C . ILE A 1 79 ? 8.854 -12.860 -14.788 1.00 95.06 79 ILE A C 1
ATOM 589 O O . ILE A 1 79 ? 8.789 -11.649 -14.590 1.00 95.06 79 ILE A O 1
ATOM 593 N N . ILE A 1 80 ? 8.836 -13.371 -16.019 1.00 95.75 80 ILE A N 1
ATOM 594 C CA . ILE A 1 80 ? 8.673 -12.562 -17.239 1.00 95.75 80 ILE A CA 1
ATOM 595 C C . ILE A 1 80 ? 7.219 -12.089 -17.331 1.00 95.75 80 ILE A C 1
ATOM 597 O O . ILE A 1 80 ? 6.314 -12.913 -17.213 1.00 95.75 80 ILE A O 1
ATOM 601 N N . GLY A 1 81 ? 6.975 -10.799 -17.570 1.00 96.06 81 GLY A N 1
ATOM 602 C CA . GLY A 1 81 ? 5.617 -10.244 -17.630 1.00 96.06 81 GLY A CA 1
ATOM 603 C C . GLY A 1 81 ? 4.984 -9.944 -16.270 1.00 96.06 81 GLY A C 1
ATOM 604 O O . GLY A 1 81 ? 3.844 -9.485 -16.234 1.00 96.06 81 GLY A O 1
ATOM 605 N N . ASP A 1 82 ? 5.696 -10.187 -15.167 1.00 96.62 82 ASP A N 1
ATOM 606 C CA . ASP A 1 82 ? 5.222 -9.896 -13.813 1.00 96.62 82 ASP A CA 1
ATOM 607 C C . ASP A 1 82 ? 5.412 -8.410 -13.496 1.00 96.62 82 ASP A C 1
ATOM 609 O O . ASP A 1 82 ? 6.522 -7.925 -13.235 1.00 96.62 82 ASP A O 1
ATOM 613 N N . LYS A 1 83 ? 4.314 -7.662 -13.621 1.00 97.56 83 LYS A N 1
ATOM 614 C CA . LYS A 1 83 ? 4.285 -6.215 -13.420 1.00 97.56 83 LYS A CA 1
ATOM 615 C C . LYS A 1 83 ? 3.843 -5.902 -11.996 1.00 97.56 83 LYS A C 1
ATOM 617 O O . LYS A 1 83 ? 2.949 -6.533 -11.447 1.00 97.56 83 LYS A O 1
ATOM 622 N N . GLY A 1 84 ? 4.416 -4.846 -11.433 1.00 97.19 84 GLY A N 1
ATOM 623 C CA . GLY A 1 84 ? 4.011 -4.302 -10.141 1.00 97.19 84 GLY A CA 1
ATOM 624 C C . GLY A 1 84 ? 3.740 -2.809 -10.225 1.00 97.19 84 GLY A C 1
ATOM 625 O O . GLY A 1 84 ? 4.193 -2.131 -11.149 1.00 97.19 84 GLY A O 1
ATOM 626 N N . LEU A 1 85 ? 3.023 -2.281 -9.238 1.00 97.81 85 LEU A N 1
ATOM 627 C CA . LEU A 1 85 ? 2.840 -0.844 -9.075 1.00 97.81 85 LEU A CA 1
ATOM 628 C C . LEU A 1 85 ? 4.106 -0.203 -8.491 1.00 97.81 85 LEU A C 1
ATOM 630 O O . LEU A 1 85 ? 4.557 -0.546 -7.400 1.00 97.81 85 LEU A O 1
ATOM 634 N N . VAL A 1 86 ? 4.675 0.754 -9.218 1.00 96.31 86 VAL A N 1
ATOM 635 C CA . VAL A 1 86 ? 5.955 1.392 -8.903 1.00 96.31 86 VAL A CA 1
ATOM 636 C C . VAL A 1 86 ? 5.758 2.888 -8.681 1.00 96.31 86 VAL A C 1
ATOM 638 O O . VAL A 1 86 ? 5.269 3.598 -9.559 1.00 96.31 86 VAL A O 1
ATOM 641 N N . ALA A 1 87 ? 6.204 3.375 -7.523 1.00 94.31 87 ALA A N 1
ATOM 642 C CA . ALA A 1 87 ? 6.365 4.801 -7.252 1.00 94.31 87 ALA A CA 1
ATOM 643 C C . ALA A 1 87 ? 7.583 5.347 -8.021 1.00 94.31 87 ALA A C 1
ATOM 645 O O . ALA A 1 87 ? 8.706 4.849 -7.865 1.00 94.31 87 ALA A O 1
ATOM 646 N N . LYS A 1 88 ? 7.377 6.346 -8.884 1.00 93.56 88 LYS A N 1
ATOM 647 C CA . LYS A 1 88 ? 8.412 6.858 -9.805 1.00 93.56 88 LYS A CA 1
ATOM 648 C C . LYS A 1 88 ? 9.072 8.143 -9.319 1.00 93.56 88 LYS A C 1
ATOM 650 O O . LYS A 1 88 ? 10.251 8.360 -9.618 1.00 93.56 88 LYS A O 1
ATOM 655 N N . SER A 1 89 ? 8.353 8.958 -8.554 1.00 91.44 89 SER A N 1
ATOM 656 C CA . SER A 1 89 ? 8.835 10.262 -8.100 1.00 91.44 89 SER A CA 1
ATOM 657 C C . SER A 1 89 ? 9.728 10.126 -6.864 1.00 91.44 89 SER A C 1
ATOM 659 O O . SER A 1 89 ? 9.381 9.468 -5.885 1.00 91.44 89 SER A O 1
ATOM 661 N N . LYS A 1 90 ? 10.900 10.770 -6.871 1.00 88.31 90 LYS A N 1
ATOM 662 C CA . LYS A 1 90 ? 11.764 10.846 -5.680 1.00 88.31 90 LYS A CA 1
ATOM 663 C C . LYS A 1 90 ? 11.223 11.892 -4.703 1.00 88.31 90 LYS A C 1
ATOM 665 O O . LYS A 1 90 ? 10.659 12.890 -5.140 1.00 88.31 90 LYS A O 1
ATOM 670 N N . ALA A 1 91 ? 11.428 11.673 -3.401 1.00 85.81 91 ALA A N 1
ATOM 671 C CA . ALA A 1 91 ? 11.113 12.639 -2.338 1.00 85.81 91 ALA A CA 1
ATOM 672 C C . ALA A 1 91 ? 9.703 13.264 -2.447 1.00 85.81 91 ALA A C 1
ATOM 674 O O . ALA A 1 91 ? 9.516 14.451 -2.211 1.00 85.81 91 ALA A O 1
ATOM 675 N N . SER A 1 92 ? 8.716 12.462 -2.855 1.00 88.00 92 SER A N 1
ATOM 676 C CA . SER A 1 92 ? 7.344 12.907 -3.115 1.00 88.00 92 SER A CA 1
ATOM 677 C C . SER A 1 92 ? 6.356 12.091 -2.290 1.00 88.00 92 SER A C 1
ATOM 679 O O . SER A 1 92 ? 6.558 10.893 -2.071 1.00 88.00 92 SER A O 1
ATOM 681 N N . HIS A 1 93 ? 5.255 12.716 -1.875 1.00 90.12 93 HIS A N 1
ATOM 682 C CA . HIS A 1 93 ? 4.149 11.996 -1.255 1.00 90.12 93 HIS A CA 1
ATOM 683 C C . HIS A 1 93 ? 3.348 11.250 -2.317 1.00 90.12 93 HIS A C 1
ATOM 685 O O . HIS A 1 93 ? 2.916 11.831 -3.313 1.00 90.12 93 HIS A O 1
ATOM 691 N N . HIS A 1 94 ? 3.143 9.958 -2.081 1.00 93.75 94 HIS A N 1
ATOM 692 C CA . HIS A 1 94 ? 2.364 9.097 -2.954 1.00 93.75 94 HIS A CA 1
ATOM 693 C C . HIS A 1 94 ? 1.113 8.634 -2.214 1.00 93.75 94 HIS A C 1
ATOM 695 O O . HIS A 1 94 ? 1.181 8.239 -1.050 1.00 93.75 94 HIS A O 1
ATOM 701 N N . ALA A 1 95 ? -0.023 8.686 -2.899 1.00 95.50 95 ALA A N 1
ATOM 702 C CA . ALA A 1 95 ? -1.273 8.107 -2.438 1.00 95.50 95 ALA A CA 1
ATOM 703 C C . ALA A 1 95 ? -2.032 7.563 -3.648 1.00 95.50 95 ALA A C 1
ATOM 705 O O . ALA A 1 95 ? -2.176 8.239 -4.667 1.00 95.50 95 ALA A O 1
ATOM 706 N N . ILE A 1 96 ? -2.473 6.320 -3.538 1.00 97.38 96 ILE A N 1
ATOM 707 C CA . ILE A 1 96 ? -3.286 5.620 -4.526 1.00 97.38 96 ILE A CA 1
ATOM 708 C C . ILE A 1 96 ? -4.156 4.634 -3.760 1.00 97.38 96 ILE A C 1
ATOM 710 O O . ILE A 1 96 ? -3.725 4.089 -2.742 1.00 97.38 96 ILE A O 1
ATOM 714 N N . SER A 1 97 ? -5.387 4.447 -4.207 1.00 97.12 97 SER A N 1
ATOM 715 C CA . SER A 1 97 ? -6.328 3.550 -3.542 1.00 97.12 97 SER A CA 1
ATOM 716 C C . SER A 1 97 ? -7.137 2.767 -4.564 1.00 97.12 97 SER A C 1
ATOM 718 O O . SER A 1 97 ? -7.338 3.229 -5.689 1.00 97.12 97 SER A O 1
ATOM 720 N N . ALA A 1 98 ? -7.566 1.575 -4.161 1.00 96.69 98 ALA A N 1
ATOM 721 C CA . ALA A 1 98 ? -8.499 0.740 -4.894 1.00 96.69 98 ALA A CA 1
ATOM 722 C C . ALA A 1 98 ? -9.661 0.400 -3.951 1.00 96.69 98 ALA A C 1
ATOM 724 O O . ALA A 1 98 ? -9.422 -0.223 -2.909 1.00 96.69 98 ALA A O 1
ATOM 725 N N . PRO A 1 99 ? -10.895 0.837 -4.251 1.00 94.31 99 PRO A N 1
ATOM 726 C CA . PRO A 1 99 ? -12.045 0.508 -3.425 1.00 94.31 99 PRO A CA 1
ATOM 727 C C . PRO A 1 99 ? -12.355 -0.990 -3.507 1.00 94.31 99 PRO A C 1
ATOM 729 O O . PRO A 1 99 ? -12.212 -1.624 -4.553 1.00 94.31 99 PRO A O 1
ATOM 732 N N . LEU A 1 100 ? -12.813 -1.558 -2.392 1.00 93.81 100 LEU A N 1
ATOM 733 C CA . LEU A 1 100 ? -13.376 -2.905 -2.381 1.00 93.81 100 LEU A CA 1
ATOM 734 C C . LEU A 1 100 ? -14.793 -2.871 -2.959 1.00 93.81 100 LEU A C 1
ATOM 736 O O . LEU A 1 100 ? -15.529 -1.913 -2.735 1.00 93.81 100 LEU A O 1
ATOM 740 N N . ALA A 1 101 ? -15.202 -3.942 -3.644 1.00 91.12 101 ALA A N 1
ATOM 741 C CA . ALA A 1 101 ? -16.570 -4.060 -4.159 1.00 91.12 101 ALA A CA 1
ATOM 742 C C . ALA A 1 101 ? -17.621 -4.033 -3.035 1.00 91.12 101 ALA A C 1
ATOM 744 O O . ALA A 1 101 ? -18.730 -3.539 -3.219 1.00 91.12 101 ALA A O 1
ATOM 745 N N . THR A 1 102 ? -17.260 -4.564 -1.866 1.00 91.38 102 THR A N 1
ATOM 746 C CA . THR A 1 102 ? -18.078 -4.552 -0.652 1.00 91.38 102 THR A CA 1
ATOM 747 C C . THR A 1 102 ? -17.199 -4.242 0.557 1.00 91.38 102 THR A C 1
ATOM 749 O O . THR A 1 102 ? -16.088 -4.785 0.624 1.00 91.38 102 THR A O 1
ATOM 752 N N . PRO A 1 103 ? -17.681 -3.453 1.536 1.00 92.12 103 PRO A N 1
ATOM 753 C CA . PRO A 1 103 ? -16.990 -3.271 2.806 1.00 92.12 103 PRO A CA 1
ATOM 754 C C . PRO A 1 103 ? -16.668 -4.613 3.464 1.00 92.12 103 PRO A C 1
ATOM 756 O O . PRO A 1 103 ? -17.465 -5.554 3.436 1.00 92.12 103 PRO A O 1
ATOM 759 N N . LEU A 1 104 ? -15.474 -4.709 4.041 1.00 91.62 104 LEU A N 1
ATOM 760 C CA . LEU A 1 104 ? -15.018 -5.931 4.682 1.00 91.62 104 LEU A CA 1
ATOM 761 C C . LEU A 1 104 ? -15.486 -5.976 6.140 1.00 91.62 104 LEU A C 1
ATOM 763 O O . LEU A 1 104 ? -15.100 -5.122 6.931 1.00 91.62 104 LEU A O 1
ATOM 767 N N . ASP A 1 105 ? -16.231 -7.019 6.509 1.00 90.44 105 ASP A N 1
ATOM 768 C CA . ASP A 1 105 ? -16.527 -7.347 7.907 1.00 90.44 105 ASP A CA 1
ATOM 769 C C . ASP A 1 105 ? -15.814 -8.654 8.302 1.00 90.44 105 ASP A C 1
ATOM 771 O O . ASP A 1 105 ? -16.259 -9.746 7.924 1.00 90.44 105 ASP A O 1
ATOM 775 N N . PRO A 1 106 ? -14.690 -8.578 9.039 1.00 89.06 106 PRO A N 1
ATOM 776 C CA . PRO A 1 106 ? -13.963 -9.760 9.484 1.00 89.06 106 PRO A CA 1
ATOM 777 C C . PRO A 1 106 ? -14.574 -10.412 10.735 1.00 89.06 106 PRO A C 1
ATOM 779 O O . PRO A 1 106 ? -14.012 -11.379 11.244 1.00 89.06 106 PRO A O 1
ATOM 782 N N . LYS A 1 107 ? -15.694 -9.922 11.285 1.00 90.38 107 LYS A N 1
ATOM 783 C CA . LYS A 1 107 ? -16.241 -10.448 12.542 1.00 90.38 107 LYS A CA 1
ATOM 784 C C . LYS A 1 107 ? -16.495 -11.959 12.464 1.00 90.38 107 LYS A C 1
ATOM 786 O O . LYS A 1 107 ? -17.254 -12.453 11.632 1.00 90.38 107 LYS A O 1
ATOM 791 N N . GLY A 1 108 ? -15.864 -12.696 13.379 1.00 92.12 108 GLY A N 1
ATOM 792 C CA . GLY A 1 108 ? -15.980 -14.154 13.465 1.00 92.12 108 GLY A CA 1
ATOM 793 C C . GLY A 1 108 ? -15.228 -14.926 12.374 1.00 92.12 108 GLY A C 1
ATOM 794 O O . GLY A 1 108 ? -15.432 -16.133 12.254 1.00 92.12 108 GLY A O 1
ATOM 795 N N . LYS A 1 109 ? -14.375 -14.265 11.580 1.00 93.44 109 LYS A N 1
ATOM 796 C CA . LYS A 1 109 ? -13.540 -14.891 10.547 1.00 93.44 109 LYS A CA 1
ATOM 797 C C . LYS A 1 109 ? -12.099 -14.382 10.645 1.00 93.44 109 LYS A C 1
ATOM 799 O O . LYS A 1 109 ? -11.889 -13.214 10.960 1.00 93.44 109 LYS A O 1
ATOM 804 N N . PRO A 1 110 ? -11.097 -15.210 10.309 1.00 94.38 110 PRO A N 1
ATOM 805 C CA . PRO A 1 110 ? -9.740 -14.715 10.165 1.00 94.38 110 PRO A CA 1
ATOM 806 C C . PRO A 1 110 ? -9.669 -13.640 9.082 1.00 94.38 110 PRO A C 1
ATOM 808 O O . PRO A 1 110 ? -10.186 -13.811 7.975 1.00 94.38 110 PRO A O 1
ATOM 811 N N . PHE A 1 111 ? -8.989 -12.551 9.402 1.00 94.88 111 PHE A N 1
ATOM 812 C CA . PHE A 1 111 ? -8.657 -11.490 8.473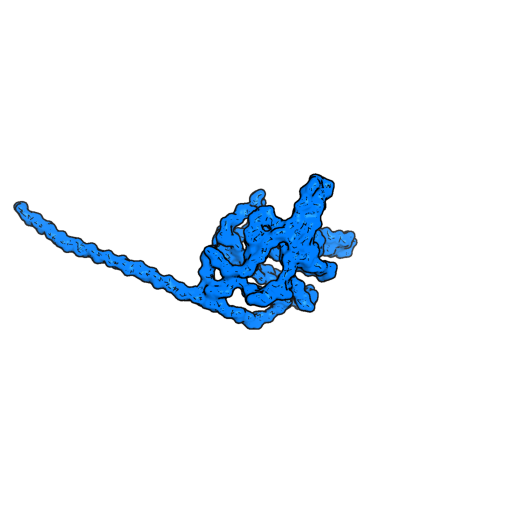 1.00 94.88 111 PHE A CA 1
ATOM 813 C C . PHE A 1 111 ? -7.224 -11.678 7.975 1.00 94.88 111 PHE A C 1
ATOM 815 O O . PHE A 1 111 ? -6.303 -11.845 8.777 1.00 94.88 111 PHE A O 1
ATOM 822 N N . VAL A 1 112 ? -7.034 -11.648 6.655 1.00 96.69 112 VAL A N 1
ATOM 823 C CA . VAL A 1 112 ? -5.722 -11.823 6.023 1.00 96.69 112 VAL A CA 1
ATOM 824 C C . VAL A 1 112 ? -5.476 -10.701 5.028 1.00 96.69 112 VAL A C 1
ATOM 826 O O . VAL A 1 112 ? -6.297 -10.456 4.147 1.00 96.69 112 VAL A O 1
ATOM 829 N N . VAL A 1 113 ? -4.314 -10.065 5.145 1.00 97.25 113 VAL A N 1
ATOM 830 C CA . VAL A 1 113 ? -3.751 -9.191 4.113 1.00 97.25 113 VAL A CA 1
ATOM 831 C C . VAL A 1 113 ? -2.370 -9.689 3.763 1.00 97.25 113 VAL A C 1
ATOM 833 O O . VAL A 1 113 ? -1.562 -9.973 4.644 1.00 97.25 113 VAL A O 1
ATOM 836 N N . GLN A 1 114 ? -2.102 -9.766 2.467 1.00 98.06 114 GLN A N 1
ATOM 837 C CA . GLN A 1 114 ? -0.816 -10.178 1.948 1.00 98.06 114 GLN A CA 1
ATOM 838 C C . GLN A 1 114 ? -0.464 -9.343 0.726 1.00 98.06 114 GLN A C 1
ATOM 840 O O . GLN A 1 114 ? -1.320 -9.114 -0.126 1.00 98.06 114 GLN A O 1
ATOM 845 N N . TYR A 1 115 ? 0.783 -8.899 0.644 1.00 98.06 115 TYR A N 1
ATOM 846 C CA . TYR A 1 115 ? 1.301 -8.202 -0.525 1.00 98.06 115 TYR A CA 1
ATOM 847 C C . TYR A 1 115 ? 2.816 -8.365 -0.619 1.00 98.06 115 TYR A C 1
ATOM 849 O O . TYR A 1 115 ? 3.488 -8.705 0.358 1.00 98.06 115 TYR A O 1
ATOM 857 N N . GLU A 1 116 ? 3.346 -8.112 -1.806 1.00 96.62 116 GLU A N 1
ATOM 858 C CA . GLU A 1 116 ? 4.777 -8.106 -2.060 1.00 96.62 116 GLU A CA 1
ATOM 859 C C . GLU A 1 116 ? 5.296 -6.673 -2.127 1.00 96.62 116 GLU A C 1
ATOM 861 O O . GLU A 1 116 ? 4.650 -5.781 -2.682 1.00 96.62 116 GLU A O 1
ATOM 866 N N . ALA A 1 117 ? 6.479 -6.445 -1.564 1.00 94.44 117 ALA A N 1
ATOM 867 C CA . ALA A 1 117 ? 7.134 -5.149 -1.595 1.00 94.44 117 ALA A CA 1
ATOM 868 C C . ALA A 1 117 ? 8.622 -5.291 -1.907 1.00 94.44 117 ALA A C 1
ATOM 870 O O . ALA A 1 117 ? 9.285 -6.250 -1.503 1.00 94.44 117 ALA A O 1
ATOM 871 N N . LYS A 1 118 ? 9.154 -4.305 -2.632 1.00 91.69 118 LYS A N 1
ATOM 872 C CA . LYS A 1 118 ? 10.544 -4.293 -3.085 1.00 91.69 118 LYS A CA 1
ATOM 873 C C . LYS A 1 118 ? 11.059 -2.873 -3.267 1.00 91.69 118 LYS A C 1
ATOM 875 O O . LYS A 1 118 ? 10.508 -2.096 -4.048 1.00 91.69 118 LYS A O 1
ATOM 880 N N . PHE A 1 119 ? 12.181 -2.555 -2.628 1.00 90.50 119 PHE A N 1
ATOM 881 C CA . PHE A 1 119 ? 12.898 -1.303 -2.865 1.00 90.50 119 PHE A CA 1
ATOM 882 C C . PHE A 1 119 ? 13.899 -1.470 -4.009 1.00 90.50 119 PHE A C 1
ATOM 884 O O . PHE A 1 119 ? 15.066 -1.783 -3.802 1.00 90.50 119 PHE A O 1
ATOM 891 N N . GLN A 1 120 ? 13.445 -1.229 -5.240 1.00 89.69 120 GLN A N 1
ATOM 892 C CA . GLN A 1 120 ? 14.241 -1.509 -6.444 1.00 89.69 120 GLN A CA 1
ATOM 893 C C . GLN A 1 120 ? 15.505 -0.648 -6.598 1.00 89.69 120 GLN A C 1
ATOM 895 O O . GLN A 1 120 ? 16.425 -1.055 -7.290 1.00 89.69 120 GLN A O 1
ATOM 900 N N . LYS A 1 121 ? 15.548 0.560 -6.025 1.00 84.38 121 LYS A N 1
ATOM 901 C CA . LYS A 1 121 ? 16.654 1.517 -6.234 1.00 84.38 121 LYS A CA 1
ATOM 902 C C . LYS A 1 121 ? 17.477 1.805 -4.979 1.00 84.38 121 LYS A C 1
ATOM 904 O O . LYS A 1 121 ? 18.221 2.779 -4.987 1.00 84.38 121 LYS A O 1
ATOM 909 N N . GLY A 1 122 ? 17.329 0.995 -3.927 1.00 70.56 122 GLY A N 1
ATOM 910 C CA . GLY A 1 122 ? 17.920 1.269 -2.617 1.00 70.56 122 GLY A CA 1
ATOM 911 C C . GLY A 1 122 ? 17.337 2.547 -2.001 1.00 70.56 122 GLY A C 1
ATOM 912 O O . GLY A 1 122 ? 17.641 3.660 -2.419 1.00 70.56 122 GLY A O 1
ATOM 913 N N . GLY A 1 123 ? 16.451 2.400 -1.018 1.00 65.88 123 GLY A N 1
ATOM 914 C CA . GLY A 1 123 ? 15.905 3.526 -0.259 1.00 65.88 123 GLY A CA 1
ATOM 915 C C . GLY A 1 123 ? 16.585 3.626 1.099 1.00 65.88 123 GLY A C 1
ATOM 916 O O . GLY A 1 123 ? 16.733 2.613 1.775 1.00 65.88 123 GLY A O 1
ATOM 917 N N . ASN A 1 124 ? 16.980 4.831 1.509 1.00 67.75 124 ASN A N 1
ATOM 918 C CA . ASN A 1 124 ? 17.374 5.092 2.896 1.00 67.75 124 ASN A CA 1
ATOM 919 C C . ASN A 1 124 ? 16.189 5.565 3.754 1.00 67.75 124 ASN A C 1
ATOM 921 O O . ASN A 1 124 ? 16.232 5.401 4.965 1.00 67.75 124 ASN A O 1
ATOM 925 N N . CYS A 1 125 ? 15.131 6.115 3.148 1.00 79.38 125 CYS A N 1
ATOM 926 C CA . CYS A 1 125 ? 13.946 6.593 3.856 1.00 79.38 125 CYS A CA 1
ATOM 927 C C . CYS A 1 125 ? 12.699 6.491 2.959 1.00 79.38 125 CYS A C 1
ATOM 929 O O . CYS A 1 125 ? 12.655 7.113 1.894 1.00 79.38 125 CYS A O 1
ATOM 931 N N . GLY A 1 126 ? 11.704 5.697 3.356 1.00 85.94 126 GLY A N 1
ATOM 932 C CA . GLY A 1 126 ? 10.458 5.527 2.610 1.00 85.94 126 GLY A CA 1
ATOM 933 C C . GLY A 1 126 ? 9.570 4.397 3.136 1.00 85.94 126 GLY A C 1
ATOM 934 O O . GLY A 1 126 ? 10.045 3.309 3.462 1.00 85.94 126 GLY A O 1
ATOM 935 N N . GLY A 1 127 ? 8.262 4.655 3.153 1.00 89.19 127 GLY A N 1
ATOM 936 C CA . GLY A 1 127 ? 7.242 3.678 3.521 1.00 89.19 127 GLY A CA 1
ATOM 937 C C . GLY A 1 127 ? 6.878 2.760 2.355 1.00 89.19 127 GLY A C 1
ATOM 938 O O . GLY A 1 127 ? 6.685 3.220 1.231 1.00 89.19 127 GLY A O 1
ATOM 939 N N . GLY A 1 128 ? 6.759 1.466 2.633 1.00 92.19 128 GLY A N 1
ATOM 940 C CA . GLY A 1 128 ? 6.232 0.451 1.718 1.00 92.19 128 GLY A CA 1
ATOM 941 C C . GLY A 1 128 ? 5.064 -0.306 2.343 1.00 92.19 128 GLY A C 1
ATOM 942 O O . GLY A 1 128 ? 4.946 -1.511 2.138 1.00 92.19 128 GLY A O 1
ATOM 943 N N . TYR A 1 129 ? 4.263 0.378 3.160 1.00 95.31 129 TYR A N 1
ATOM 944 C CA . TYR A 1 129 ? 3.097 -0.156 3.856 1.00 95.31 129 TYR A CA 1
ATOM 945 C C . TYR A 1 129 ? 1.795 0.188 3.133 1.00 95.31 129 TYR A C 1
ATOM 947 O O . TYR A 1 129 ? 1.722 1.146 2.363 1.00 95.31 129 TYR A O 1
ATOM 955 N N . LEU A 1 130 ? 0.746 -0.570 3.437 1.00 96.88 130 LEU A N 1
ATOM 956 C CA . LEU A 1 130 ? -0.624 -0.284 3.023 1.00 96.88 130 LEU A CA 1
ATOM 957 C C . LEU A 1 130 ? -1.459 0.229 4.196 1.00 96.88 130 LEU A C 1
ATOM 959 O O . LEU A 1 130 ? -1.104 0.057 5.368 1.00 96.88 130 LEU A O 1
ATOM 963 N N . LYS A 1 131 ? -2.602 0.832 3.866 1.00 96.75 131 LYS A N 1
ATOM 964 C CA . LYS A 1 131 ? -3.664 1.153 4.819 1.00 96.75 131 LYS A CA 1
ATOM 965 C C . LYS A 1 131 ? -4.979 0.556 4.336 1.00 96.75 131 LYS A C 1
ATOM 967 O O . LYS A 1 131 ? -5.303 0.666 3.157 1.00 96.75 131 LYS A O 1
ATOM 972 N N . LEU A 1 132 ? -5.738 -0.033 5.251 1.00 95.81 132 LEU A N 1
ATOM 973 C CA . LEU A 1 132 ? -7.139 -0.377 5.035 1.00 95.81 132 LEU A CA 1
ATOM 974 C C . LEU A 1 132 ? -7.984 0.805 5.469 1.00 95.81 132 LEU A C 1
ATOM 976 O O . LEU A 1 132 ? -7.990 1.169 6.648 1.00 95.81 132 LEU A O 1
ATOM 980 N N . LEU A 1 133 ? -8.638 1.415 4.496 1.00 95.56 133 LEU A N 1
ATOM 981 C CA . LEU A 1 133 ? -9.387 2.647 4.668 1.00 95.56 133 LEU A CA 1
ATOM 982 C C . LEU A 1 133 ? -10.822 2.339 5.109 1.00 95.56 133 LEU A C 1
ATOM 984 O O . LEU A 1 133 ? -11.354 1.271 4.802 1.00 95.56 133 LEU A O 1
ATOM 988 N N . GLU A 1 134 ? -11.424 3.265 5.849 1.00 93.44 134 GLU A N 1
ATOM 989 C CA . GLU A 1 134 ? -12.869 3.239 6.096 1.00 93.44 134 GLU A CA 1
ATOM 990 C C . GLU A 1 134 ? -13.621 3.630 4.811 1.00 93.44 134 GLU A C 1
ATOM 992 O O . GLU A 1 134 ? -13.038 4.180 3.876 1.00 93.44 134 GLU A O 1
ATOM 997 N N . GLU A 1 135 ? -14.917 3.338 4.742 1.00 91.00 135 GLU A N 1
ATOM 998 C CA . GLU A 1 135 ? -15.762 3.777 3.628 1.00 91.00 135 GLU A CA 1
ATOM 999 C C . GLU A 1 135 ? -16.088 5.282 3.697 1.00 91.00 135 GLU A C 1
ATOM 1001 O O . GLU A 1 135 ? -15.842 5.946 4.704 1.00 91.00 135 GLU A O 1
ATOM 1006 N N . GLY A 1 136 ? -16.663 5.833 2.622 1.00 88.94 136 GLY A N 1
ATOM 1007 C CA . GLY A 1 136 ? -17.193 7.203 2.625 1.00 88.94 136 GLY A CA 1
ATOM 1008 C C . GLY A 1 136 ? -16.180 8.307 2.305 1.00 88.94 136 GLY A C 1
ATOM 1009 O O . GLY A 1 136 ? -16.352 9.436 2.759 1.00 88.94 136 GLY A O 1
ATOM 1010 N N . PHE A 1 137 ? -15.139 8.008 1.524 1.00 90.38 137 PHE A N 1
ATOM 1011 C CA . PHE A 1 137 ? -14.226 9.016 0.980 1.00 90.38 137 PHE A CA 1
ATOM 1012 C C . PHE A 1 137 ? -14.057 8.853 -0.535 1.00 90.38 137 PHE A C 1
ATOM 1014 O O . PHE A 1 137 ? -14.122 7.745 -1.070 1.00 90.38 137 PHE A O 1
ATOM 1021 N N . GLU A 1 138 ? -13.777 9.960 -1.219 1.00 92.19 138 GLU A N 1
ATOM 1022 C CA . GLU A 1 138 ? -13.442 9.953 -2.640 1.00 92.19 138 GLU A CA 1
ATOM 1023 C C . GLU A 1 138 ? -11.979 9.546 -2.839 1.00 92.19 138 GLU A C 1
ATOM 1025 O O . GLU A 1 138 ? -11.066 10.128 -2.247 1.00 92.19 138 GLU A O 1
ATOM 1030 N N . SER A 1 139 ? -11.718 8.567 -3.709 1.00 93.50 139 SER A N 1
ATOM 1031 C CA . SER A 1 139 ? -10.360 8.027 -3.898 1.00 93.50 139 SER A CA 1
ATOM 1032 C C . SER A 1 139 ? -9.346 9.080 -4.372 1.00 93.50 139 SER A C 1
ATOM 1034 O O . SER A 1 139 ? -8.167 9.014 -4.019 1.00 93.50 139 SER A O 1
ATOM 1036 N N . SER A 1 140 ? -9.796 10.101 -5.111 1.00 93.25 140 SER A N 1
ATOM 1037 C CA . SER A 1 140 ? -8.961 11.240 -5.521 1.00 93.25 140 SER A CA 1
ATOM 1038 C C . SER A 1 140 ? -8.602 12.195 -4.377 1.00 93.25 140 SER A C 1
ATOM 1040 O O . SER A 1 140 ? -7.708 13.024 -4.538 1.00 93.25 140 SER A O 1
ATOM 1042 N N . GLU A 1 141 ? -9.275 12.097 -3.234 1.00 92.62 141 GLU A N 1
ATOM 1043 C CA . GLU A 1 141 ? -9.039 12.915 -2.039 1.00 92.62 141 GLU A CA 1
ATOM 1044 C C . GLU A 1 141 ? -8.251 12.161 -0.955 1.00 92.62 141 GLU A C 1
ATOM 1046 O O . GLU A 1 141 ? -8.017 12.686 0.137 1.00 92.62 141 GLU A O 1
ATOM 1051 N N . PHE A 1 142 ? -7.798 10.938 -1.253 1.00 94.06 142 PHE A N 1
ATOM 1052 C CA . PHE A 1 142 ? -7.044 10.115 -0.313 1.00 94.06 142 PHE A CA 1
ATOM 1053 C C . PHE A 1 142 ? -5.784 10.839 0.197 1.00 94.06 142 PHE A C 1
ATOM 1055 O O . PHE A 1 142 ? -4.922 11.253 -0.579 1.00 94.06 142 PHE A O 1
ATOM 1062 N N . SER A 1 143 ? -5.659 10.988 1.516 1.00 92.44 143 SER A N 1
ATOM 1063 C CA . SER A 1 143 ? -4.552 11.698 2.166 1.00 92.44 143 SER A CA 1
ATOM 1064 C C . SER A 1 143 ? -4.169 11.066 3.509 1.00 92.44 143 SER A C 1
ATOM 1066 O O . SER A 1 143 ? -4.717 10.045 3.925 1.00 92.44 143 SER A O 1
ATOM 1068 N N . ASP A 1 144 ? -3.237 11.692 4.230 1.00 89.12 144 ASP A N 1
ATOM 1069 C CA . ASP A 1 144 ? -2.855 11.324 5.597 1.00 89.12 144 ASP A CA 1
ATOM 1070 C C . ASP A 1 144 ? -4.013 11.422 6.597 1.00 89.12 144 ASP A C 1
ATOM 1072 O O . ASP A 1 144 ? -3.966 10.762 7.636 1.00 89.12 144 ASP A O 1
ATOM 1076 N N . LYS A 1 145 ? -5.046 12.207 6.275 1.00 89.81 145 LYS A N 1
ATOM 1077 C CA . LYS A 1 145 ? -6.230 12.423 7.116 1.00 89.81 145 LYS A CA 1
ATOM 1078 C C . LYS A 1 145 ? -7.384 11.467 6.827 1.00 89.81 145 LYS A C 1
ATOM 1080 O O . LYS A 1 145 ? -8.332 11.441 7.608 1.00 89.81 145 LYS A O 1
ATOM 1085 N N . THR A 1 146 ? -7.340 10.722 5.721 1.00 93.81 146 THR A N 1
ATOM 1086 C CA . THR A 1 146 ? -8.403 9.770 5.379 1.00 93.81 146 THR A CA 1
ATOM 1087 C C . THR A 1 146 ? -8.505 8.708 6.477 1.00 93.81 146 THR A C 1
ATOM 1089 O O . THR A 1 146 ? -7.476 8.115 6.808 1.00 93.81 146 THR A O 1
ATOM 1092 N N . PRO A 1 147 ? -9.695 8.467 7.059 1.00 93.12 147 PRO A N 1
ATOM 1093 C CA . PRO A 1 147 ? -9.866 7.473 8.113 1.00 93.12 147 PRO A CA 1
ATOM 1094 C C . PRO A 1 147 ? -9.452 6.066 7.666 1.00 93.12 147 PRO A C 1
ATOM 1096 O O . PRO A 1 147 ? -9.700 5.645 6.535 1.00 93.12 147 PRO A O 1
ATOM 1099 N N . TRP A 1 148 ? -8.788 5.340 8.560 1.00 94.81 148 TRP A N 1
ATOM 1100 C CA . TRP A 1 148 ? -8.260 4.004 8.304 1.00 94.81 148 TRP A CA 1
ATOM 1101 C C . TRP A 1 148 ? -8.322 3.146 9.565 1.00 94.81 148 TRP A C 1
ATOM 1103 O O . TRP A 1 148 ? -8.268 3.661 10.682 1.00 94.81 148 TRP A O 1
ATOM 1113 N N . VAL A 1 149 ? -8.407 1.829 9.376 1.00 94.44 149 VAL A N 1
ATOM 1114 C CA . VAL A 1 149 ? -8.565 0.844 10.459 1.00 94.44 149 VAL A CA 1
ATOM 1115 C C . VAL A 1 149 ? -7.259 0.105 10.736 1.00 94.44 149 VAL A C 1
ATOM 1117 O O . VAL A 1 149 ? -6.866 -0.061 11.890 1.00 94.44 149 VAL A O 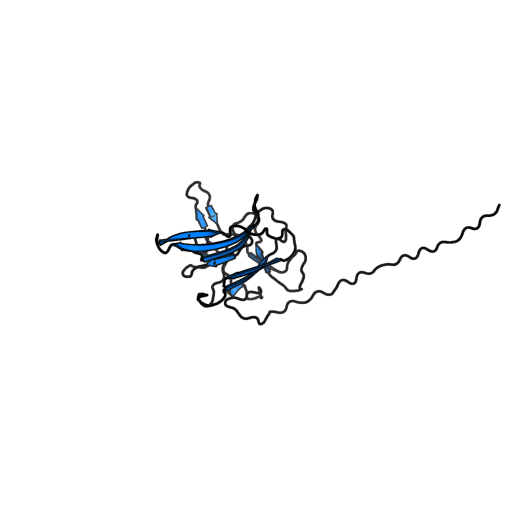1
ATOM 1120 N N . VAL A 1 150 ? -6.557 -0.317 9.680 1.00 96.06 150 VAL A N 1
ATOM 1121 C CA . VAL A 1 150 ? -5.291 -1.059 9.778 1.00 96.06 150 VAL A CA 1
ATOM 1122 C C . VAL A 1 150 ? -4.229 -0.386 8.926 1.00 96.06 150 VAL A C 1
ATOM 1124 O O . VAL A 1 150 ? -4.480 -0.072 7.766 1.00 96.06 150 VAL A O 1
ATOM 1127 N N . MET A 1 151 ? -3.027 -0.229 9.473 1.00 97.31 151 MET A N 1
ATOM 1128 C CA . MET A 1 151 ? -1.814 0.063 8.711 1.00 97.31 151 MET A CA 1
ATOM 1129 C C . MET A 1 151 ? -0.841 -1.094 8.892 1.00 97.31 151 MET A C 1
ATOM 1131 O O . MET A 1 151 ? -0.549 -1.489 10.024 1.00 97.31 151 MET A O 1
ATOM 1135 N N . PHE A 1 152 ? -0.356 -1.650 7.787 1.00 98.00 152 PHE A N 1
ATOM 1136 C CA . PHE A 1 152 ? 0.518 -2.814 7.821 1.00 98.00 152 PHE A CA 1
ATOM 1137 C C . PHE A 1 152 ? 1.596 -2.733 6.752 1.00 98.00 152 PHE A C 1
ATOM 1139 O O . PHE A 1 152 ? 1.292 -2.460 5.590 1.00 98.00 152 PHE A O 1
ATOM 1146 N N . GLY A 1 153 ? 2.842 -2.997 7.144 1.00 96.69 153 GLY A N 1
ATOM 1147 C CA . GLY A 1 153 ? 3.931 -3.149 6.191 1.00 96.69 153 GLY A CA 1
ATOM 1148 C C . GLY A 1 153 ? 5.260 -2.539 6.590 1.00 96.69 153 GLY A C 1
ATOM 1149 O O . GLY A 1 153 ? 5.399 -1.909 7.635 1.00 96.69 153 GLY A O 1
ATOM 1150 N N . GLN A 1 154 ? 6.250 -2.730 5.724 1.00 93.75 154 GLN A N 1
ATOM 1151 C CA . GLN A 1 154 ? 7.592 -2.190 5.912 1.00 93.75 154 GLN A CA 1
ATOM 1152 C C . GLN A 1 154 ? 7.614 -0.657 5.876 1.00 93.75 154 GLN A C 1
ATOM 1154 O O . GLN A 1 154 ? 6.977 -0.022 5.033 1.00 93.75 154 GLN A O 1
ATOM 1159 N N . ASP A 1 155 ? 8.417 -0.068 6.746 1.00 91.56 155 ASP A N 1
ATOM 1160 C CA . ASP A 1 155 ? 8.764 1.346 6.717 1.00 91.56 155 ASP A CA 1
ATOM 1161 C C . ASP A 1 155 ? 10.253 1.482 6.990 1.00 91.56 155 ASP A C 1
ATOM 1163 O O . ASP A 1 155 ? 10.749 1.027 8.027 1.00 91.56 155 ASP A O 1
ATOM 1167 N N . LEU A 1 156 ? 10.973 2.040 6.019 1.00 88.75 156 LEU A N 1
ATOM 1168 C CA . LEU A 1 156 ? 12.391 2.322 6.157 1.00 88.75 156 LEU A CA 1
ATOM 1169 C C . LEU A 1 156 ? 12.534 3.744 6.682 1.00 88.75 156 LEU A C 1
ATOM 1171 O O . LEU A 1 156 ? 12.281 4.700 5.952 1.00 88.75 156 LEU A O 1
ATOM 1175 N N . THR A 1 157 ? 12.934 3.888 7.943 1.00 78.69 157 THR A N 1
ATOM 1176 C CA . THR A 1 157 ? 13.111 5.192 8.591 1.00 78.69 157 THR A CA 1
ATOM 1177 C C . THR A 1 157 ? 14.565 5.416 8.992 1.00 78.69 157 THR A C 1
ATOM 1179 O O . THR A 1 157 ? 15.273 4.498 9.416 1.00 78.69 157 THR A O 1
ATOM 1182 N N . CYS A 1 158 ? 15.003 6.673 8.914 1.00 69.69 158 CYS A N 1
ATOM 1183 C CA . CYS A 1 158 ? 16.291 7.128 9.433 1.00 69.69 158 CYS A CA 1
ATOM 1184 C C . CYS A 1 158 ? 16.105 7.774 10.818 1.00 69.69 158 CYS A C 1
ATOM 1186 O O . CYS A 1 158 ? 15.796 8.968 10.851 1.00 69.69 158 CYS A O 1
ATOM 1188 N N . PRO A 1 159 ? 16.327 7.090 11.961 1.00 69.50 159 PRO A N 1
ATOM 1189 C CA . PRO A 1 159 ? 16.582 5.659 12.208 1.00 69.50 159 PRO A CA 1
ATOM 1190 C C . PRO A 1 159 ? 15.294 4.851 12.508 1.00 69.50 159 PRO A C 1
ATOM 1192 O O . PRO A 1 159 ? 14.225 5.427 12.702 1.00 69.50 159 PRO A O 1
ATOM 1195 N N . GLY A 1 160 ? 15.393 3.516 12.617 1.00 76.12 160 GLY A N 1
ATOM 1196 C CA . GLY A 1 160 ? 14.346 2.691 13.250 1.00 76.12 160 GLY A CA 1
ATOM 1197 C C . GLY A 1 160 ? 13.405 1.907 12.327 1.00 76.12 160 GLY A C 1
ATOM 1198 O O . GLY A 1 160 ? 12.266 1.654 12.721 1.00 76.12 160 GLY A O 1
ATOM 1199 N N . SER A 1 161 ? 13.876 1.511 11.140 1.00 89.00 161 SER A N 1
ATOM 1200 C CA . SER A 1 161 ? 13.110 0.700 10.184 1.00 89.00 161 SER A CA 1
ATOM 1201 C C . SER A 1 161 ? 12.410 -0.495 10.837 1.00 89.00 161 SER A C 1
ATOM 1203 O O . SER A 1 161 ? 13.045 -1.299 11.524 1.00 89.00 161 SER A O 1
ATOM 1205 N N . LYS A 1 162 ? 11.106 -0.634 10.593 1.00 93.62 162 LYS A N 1
ATOM 1206 C CA . LYS A 1 162 ? 10.260 -1.685 11.180 1.00 93.62 162 LYS A CA 1
ATOM 1207 C C . LYS A 1 162 ? 9.119 -2.071 10.244 1.00 93.62 162 LYS A C 1
ATOM 1209 O O . LYS A 1 162 ? 8.755 -1.323 9.341 1.00 93.62 162 LYS A O 1
ATOM 1214 N N . VAL A 1 163 ? 8.548 -3.247 10.468 1.00 95.62 163 VAL A N 1
ATOM 1215 C CA . VAL A 1 163 ? 7.266 -3.640 9.883 1.00 95.62 163 VAL A CA 1
ATOM 1216 C C . VAL A 1 163 ? 6.169 -3.144 10.813 1.00 95.62 163 VAL A C 1
ATOM 1218 O O . VAL A 1 163 ? 5.981 -3.674 11.909 1.00 95.62 163 VAL A O 1
ATOM 1221 N N . HIS A 1 164 ? 5.456 -2.103 10.398 1.00 95.81 164 HIS A N 1
ATOM 1222 C CA . HIS A 1 164 ? 4.315 -1.606 11.150 1.00 95.81 164 HIS A CA 1
ATOM 1223 C C . HIS A 1 164 ? 3.189 -2.627 11.128 1.00 95.81 164 HIS A C 1
ATOM 1225 O O . HIS A 1 164 ? 2.859 -3.198 10.092 1.00 95.81 164 HIS A O 1
ATOM 1231 N N . PHE A 1 165 ? 2.561 -2.786 12.282 1.00 97.12 165 PHE A N 1
ATOM 1232 C CA . PHE A 1 165 ? 1.188 -3.236 12.394 1.00 97.12 165 PHE A CA 1
ATOM 1233 C C . PHE A 1 165 ? 0.517 -2.301 13.392 1.00 97.12 165 PHE A C 1
ATOM 1235 O O . PHE A 1 165 ? 0.899 -2.256 14.567 1.00 97.12 165 PHE A O 1
ATOM 1242 N N . ILE A 1 166 ? -0.418 -1.502 12.889 1.00 96.81 166 ILE A N 1
ATOM 1243 C CA . ILE A 1 166 ? -1.149 -0.513 13.668 1.00 96.81 166 ILE A CA 1
ATOM 1244 C C . ILE A 1 166 ? -2.635 -0.763 13.465 1.00 96.81 166 ILE A C 1
ATOM 1246 O O . ILE A 1 166 ? -3.099 -0.866 12.328 1.00 96.81 166 ILE A O 1
ATOM 1250 N N . PHE A 1 167 ? -3.367 -0.842 14.571 1.00 94.56 167 PHE A N 1
ATOM 1251 C CA . PHE A 1 167 ? -4.820 -0.932 14.575 1.00 94.56 167 PHE A CA 1
ATOM 1252 C C . PHE A 1 167 ? -5.404 0.329 15.207 1.00 94.56 167 PHE A C 1
ATOM 1254 O O . PHE A 1 167 ? -5.010 0.710 16.313 1.00 94.56 167 PHE A O 1
ATOM 1261 N N . ARG A 1 168 ? -6.349 0.971 14.524 1.00 94.19 168 ARG A N 1
ATOM 1262 C CA . ARG A 1 168 ? -7.084 2.117 15.056 1.00 94.19 168 ARG A CA 1
ATOM 1263 C C . ARG A 1 168 ? -8.329 1.606 15.780 1.00 94.19 168 ARG A C 1
ATOM 1265 O O . ARG A 1 168 ? -9.204 0.993 15.176 1.00 94.19 168 ARG A O 1
ATOM 1272 N N . HIS A 1 169 ? -8.390 1.826 17.087 1.00 89.88 169 HIS A N 1
ATOM 1273 C CA . HIS A 1 169 ? -9.456 1.330 17.956 1.00 89.88 169 HIS A CA 1
ATOM 1274 C C . HIS A 1 169 ? -10.164 2.500 18.630 1.00 89.88 169 HIS A C 1
ATOM 1276 O O . HIS A 1 169 ? -9.509 3.393 19.164 1.00 89.88 169 HIS A O 1
ATOM 1282 N N . GLN A 1 170 ? -11.495 2.481 18.648 1.00 91.94 170 GLN A N 1
ATOM 1283 C CA . GLN A 1 170 ? -12.255 3.407 19.474 1.00 91.94 170 GLN A CA 1
ATOM 1284 C C . GLN A 1 170 ? -12.407 2.826 20.875 1.00 91.94 170 GLN A C 1
ATOM 1286 O O . GLN A 1 170 ? -13.044 1.787 21.050 1.00 91.94 170 GLN A O 1
ATOM 1291 N N . ASN A 1 171 ? -11.861 3.513 21.874 1.00 92.12 171 ASN A N 1
ATOM 1292 C CA . ASN A 1 171 ? -11.999 3.100 23.261 1.00 92.12 171 ASN A CA 1
ATOM 1293 C C . ASN A 1 171 ? -13.496 3.047 23.640 1.00 92.12 171 ASN A C 1
ATOM 1295 O O . ASN A 1 171 ? -14.203 4.054 23.509 1.00 92.12 171 ASN A O 1
ATOM 1299 N N . PRO A 1 172 ? -14.012 1.904 24.129 1.00 92.62 172 PRO A N 1
ATOM 1300 C CA . PRO A 1 172 ? -15.442 1.743 24.376 1.00 92.62 172 PRO A CA 1
ATOM 1301 C C . PRO A 1 172 ? -15.965 2.641 25.504 1.00 92.62 172 PRO A C 1
ATOM 1303 O O . PRO A 1 172 ? -17.165 2.931 25.517 1.00 92.62 172 PRO A O 1
ATOM 1306 N N . ILE A 1 173 ? -15.087 3.089 26.409 1.00 95.12 173 ILE A N 1
ATOM 1307 C CA . ILE A 1 173 ? -15.408 3.937 27.561 1.00 95.12 173 ILE A CA 1
ATOM 1308 C C . ILE A 1 173 ? -15.270 5.415 27.187 1.00 95.12 173 ILE A C 1
ATOM 1310 O O . ILE A 1 173 ? -16.246 6.154 27.282 1.00 95.12 173 ILE A O 1
ATOM 1314 N N . THR A 1 174 ? -14.088 5.848 26.735 1.00 95.38 174 THR A N 1
ATOM 1315 C CA . THR A 1 174 ? -13.824 7.279 26.473 1.00 95.38 174 THR A CA 1
ATOM 1316 C C . THR A 1 174 ? -14.365 7.758 25.128 1.00 95.38 174 THR A C 1
ATOM 1318 O O . THR A 1 174 ? -14.495 8.958 24.920 1.00 95.38 174 THR A O 1
ATOM 1321 N N . LYS A 1 175 ? -14.697 6.833 24.213 1.00 94.00 175 LYS A N 1
ATOM 1322 C CA . LYS A 1 175 ? -15.092 7.098 22.815 1.00 94.00 175 LYS A CA 1
ATOM 1323 C C . LYS A 1 175 ? -14.012 7.767 21.963 1.00 94.00 175 LYS A C 1
ATOM 1325 O O . LYS A 1 175 ? -14.272 8.105 20.807 1.00 94.00 175 LYS A O 1
ATOM 1330 N N . GLU A 1 176 ? -12.801 7.892 22.488 1.00 94.31 176 GLU A N 1
ATOM 1331 C CA . GLU A 1 176 ? -11.655 8.417 21.759 1.00 94.31 176 GLU A CA 1
ATOM 1332 C C . GLU A 1 176 ? -11.054 7.342 20.853 1.00 94.31 176 GLU A C 1
ATOM 1334 O O . GLU A 1 176 ? -10.997 6.159 21.200 1.00 94.31 176 GLU A O 1
ATOM 1339 N N . TRP A 1 177 ? -10.604 7.766 19.677 1.00 91.56 177 TRP A N 1
ATOM 1340 C CA . TRP A 1 177 ? -9.864 6.914 18.758 1.00 91.56 177 TRP A CA 1
ATOM 1341 C C . TRP A 1 177 ? -8.388 6.917 19.127 1.00 91.56 177 TRP A C 1
ATOM 1343 O O . TRP A 1 177 ? -7.766 7.974 19.202 1.00 91.56 177 TRP A O 1
ATOM 1353 N N . GLU A 1 178 ? -7.820 5.730 19.291 1.00 93.88 178 GLU A N 1
ATOM 1354 C CA . GLU A 1 178 ? -6.405 5.543 19.583 1.00 93.88 178 GLU A CA 1
ATOM 1355 C C . GLU A 1 178 ? -5.754 4.571 18.599 1.00 93.88 178 GLU A C 1
ATOM 1357 O O . GLU A 1 178 ? -6.367 3.616 18.116 1.00 93.88 178 GLU A O 1
ATOM 1362 N N . GLU A 1 179 ? -4.479 4.811 18.312 1.00 95.75 179 GLU A N 1
ATOM 1363 C CA . GLU A 1 179 ? -3.656 3.894 17.537 1.00 95.75 179 GLU A CA 1
ATOM 1364 C C . GLU A 1 179 ? -2.958 2.904 18.469 1.00 95.75 179 GLU A C 1
ATOM 1366 O O . GLU A 1 179 ? -2.224 3.281 19.387 1.00 95.75 179 GLU A O 1
ATOM 1371 N N . LYS A 1 180 ? -3.140 1.612 18.210 1.00 95.19 180 LYS A N 1
ATOM 1372 C CA . LYS A 1 180 ? -2.416 0.538 18.888 1.00 95.19 180 LYS A CA 1
ATOM 1373 C C . LYS A 1 180 ? -1.323 0.017 17.976 1.00 95.19 180 LYS A C 1
ATOM 1375 O O . LYS A 1 180 ? -1.600 -0.596 16.950 1.00 95.19 180 LYS A O 1
ATOM 1380 N N . HIS A 1 181 ? -0.081 0.257 18.377 1.00 95.69 181 HIS A N 1
ATOM 1381 C CA . HIS A 1 181 ? 1.116 -0.155 17.651 1.00 95.69 181 HIS A CA 1
ATOM 1382 C C . HIS A 1 181 ? 1.609 -1.512 18.160 1.00 95.69 181 HIS A C 1
ATOM 1384 O O . HIS A 1 181 ? 1.625 -1.764 19.371 1.00 95.69 181 HIS A O 1
ATOM 1390 N N . LEU A 1 182 ? 2.067 -2.373 17.253 1.00 95.19 182 LEU A N 1
ATOM 1391 C CA . LEU A 1 182 ? 2.777 -3.596 17.621 1.00 95.19 182 LEU A CA 1
ATOM 1392 C C . LEU A 1 182 ? 4.066 -3.247 18.384 1.00 95.19 182 LEU A C 1
ATOM 1394 O O . LEU A 1 182 ? 4.969 -2.611 17.845 1.00 95.19 182 LEU A O 1
ATOM 1398 N N . LYS A 1 183 ? 4.156 -3.681 19.648 1.00 92.31 183 LYS A N 1
ATOM 1399 C CA . LYS A 1 183 ? 5.269 -3.330 20.551 1.00 92.31 183 LYS A CA 1
ATOM 1400 C C . LYS A 1 183 ? 6.622 -3.858 20.074 1.00 92.31 183 LYS A C 1
ATOM 1402 O O . LYS A 1 183 ? 7.612 -3.139 20.116 1.00 92.31 183 LYS A O 1
ATOM 1407 N N . SER A 1 184 ? 6.656 -5.109 19.626 1.00 91.81 184 SER A N 1
ATOM 1408 C CA . SER A 1 184 ? 7.872 -5.800 19.184 1.00 91.81 184 SER A CA 1
ATOM 1409 C C . SER A 1 184 ? 7.825 -6.011 17.676 1.00 91.81 184 SER A C 1
ATOM 1411 O O . SER A 1 184 ? 7.794 -7.140 17.193 1.00 91.81 184 SER A O 1
ATOM 1413 N N . ALA A 1 185 ? 7.732 -4.904 16.941 1.00 93.38 185 ALA A N 1
ATOM 1414 C CA . ALA A 1 185 ? 7.698 -4.924 15.487 1.00 93.38 185 ALA A CA 1
ATOM 1415 C C . ALA A 1 185 ? 9.017 -5.489 14.920 1.00 93.38 185 ALA A C 1
ATOM 1417 O O . ALA A 1 185 ? 10.089 -5.028 15.324 1.00 93.38 185 ALA A O 1
ATOM 1418 N N . PRO A 1 186 ? 8.969 -6.469 14.000 1.00 93.00 186 PRO A N 1
ATOM 1419 C CA . PRO A 1 186 ? 10.173 -7.004 13.382 1.00 93.00 186 PRO A CA 1
ATOM 1420 C C . PRO A 1 186 ? 10.801 -5.971 12.440 1.00 93.00 186 PRO A C 1
ATOM 1422 O O . PRO A 1 186 ? 10.116 -5.099 11.900 1.00 93.00 186 PRO A O 1
ATOM 1425 N N . ALA A 1 187 ? 12.109 -6.085 12.215 1.00 91.62 187 ALA A N 1
ATOM 1426 C CA . ALA A 1 187 ? 12.783 -5.305 11.185 1.00 91.62 187 ALA A CA 1
ATOM 1427 C C . ALA A 1 187 ? 12.371 -5.813 9.789 1.00 91.62 187 ALA A C 1
ATOM 1429 O O . ALA A 1 187 ? 12.250 -7.027 9.597 1.00 91.62 187 ALA A O 1
ATOM 1430 N N . PRO A 1 188 ? 12.145 -4.925 8.807 1.00 90.50 188 PRO A N 1
ATOM 1431 C CA . PRO A 1 188 ? 11.909 -5.341 7.436 1.00 90.50 188 PRO A CA 1
ATOM 1432 C C . PRO A 1 188 ? 13.213 -5.860 6.824 1.00 90.50 188 PRO A C 1
ATOM 1434 O O . PRO A 1 188 ? 14.309 -5.472 7.235 1.00 90.50 188 PRO A O 1
ATOM 1437 N N . HIS A 1 189 ? 13.097 -6.705 5.803 1.00 87.44 189 HIS A N 1
ATOM 1438 C CA . HIS A 1 189 ? 14.246 -7.054 4.984 1.00 87.44 189 HIS A CA 1
ATOM 1439 C C . HIS A 1 189 ? 14.717 -5.821 4.202 1.00 87.44 189 HIS A C 1
ATOM 1441 O O . HIS A 1 189 ? 13.933 -5.168 3.513 1.00 87.44 189 HIS A O 1
ATOM 1447 N N . VAL A 1 190 ? 16.011 -5.513 4.289 1.00 84.00 190 VAL A N 1
ATOM 1448 C CA . VAL A 1 190 ? 16.632 -4.417 3.540 1.00 84.00 190 VAL A CA 1
ATOM 1449 C C . VAL A 1 190 ? 17.452 -5.022 2.409 1.00 84.00 190 VAL A C 1
ATOM 1451 O O . VAL A 1 190 ? 18.475 -5.657 2.644 1.00 84.00 190 VAL A O 1
ATOM 1454 N N . GLY A 1 191 ? 16.997 -4.832 1.174 1.00 85.81 191 GLY A N 1
ATOM 1455 C CA . GLY A 1 191 ? 17.672 -5.342 -0.011 1.00 85.81 191 GLY A CA 1
ATOM 1456 C C . GLY A 1 191 ? 16.844 -5.157 -1.276 1.00 85.81 191 GLY A C 1
ATOM 1457 O O . GLY A 1 191 ? 15.790 -4.521 -1.268 1.00 85.81 191 GLY A O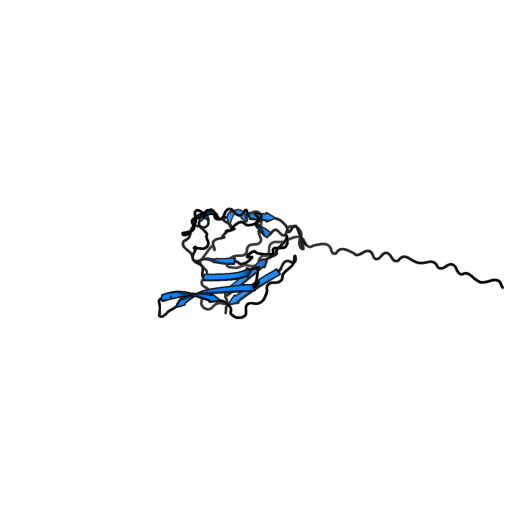 1
ATOM 1458 N N . GLU A 1 192 ? 17.341 -5.730 -2.365 1.00 89.25 192 GLU A N 1
ATOM 1459 C CA . GLU A 1 192 ? 16.737 -5.629 -3.699 1.00 89.25 192 GLU A CA 1
ATOM 1460 C C . GLU A 1 192 ? 15.818 -6.810 -4.036 1.00 89.25 192 GLU A C 1
ATOM 1462 O O . GLU A 1 192 ? 15.301 -6.902 -5.150 1.00 89.25 192 GLU A O 1
ATOM 1467 N N . ASP A 1 193 ? 15.631 -7.741 -3.107 1.00 91.31 193 ASP A N 1
ATOM 1468 C CA . ASP A 1 193 ? 14.758 -8.889 -3.307 1.00 91.31 193 ASP A CA 1
ATOM 1469 C C . ASP A 1 193 ? 13.291 -8.506 -3.090 1.00 91.31 193 ASP A C 1
ATOM 1471 O O . ASP A 1 193 ? 12.961 -7.578 -2.344 1.00 91.31 193 ASP A O 1
ATOM 1475 N N . THR A 1 194 ? 12.397 -9.215 -3.777 1.00 93.94 194 THR A N 1
ATOM 1476 C CA . THR A 1 194 ? 10.958 -9.114 -3.521 1.00 93.94 194 THR A CA 1
ATOM 1477 C C . THR A 1 194 ? 10.650 -9.816 -2.205 1.00 93.94 194 THR A C 1
ATOM 1479 O O . THR A 1 194 ? 11.041 -10.966 -2.018 1.00 93.94 194 THR A O 1
ATOM 1482 N N . ASN A 1 195 ? 9.960 -9.130 -1.296 1.00 94.12 195 ASN A N 1
ATOM 1483 C CA . ASN A 1 195 ? 9.608 -9.659 0.018 1.00 94.12 195 ASN A CA 1
ATOM 1484 C C . ASN A 1 195 ? 8.091 -9.759 0.161 1.00 94.12 195 ASN A C 1
ATOM 1486 O O . ASN A 1 195 ? 7.377 -8.805 -0.145 1.00 94.12 195 ASN A O 1
ATOM 1490 N N . LEU A 1 196 ? 7.618 -10.903 0.654 1.00 97.12 196 LEU A N 1
ATOM 1491 C CA . LEU A 1 196 ? 6.208 -11.156 0.931 1.00 97.12 196 LEU A CA 1
ATOM 1492 C C . LEU A 1 196 ? 5.880 -10.765 2.376 1.00 97.12 196 LEU A C 1
ATOM 1494 O O . LEU A 1 196 ? 6.485 -11.279 3.319 1.00 97.12 196 LEU A O 1
ATOM 1498 N N . TYR A 1 197 ? 4.899 -9.886 2.549 1.00 97.69 197 TYR A N 1
ATOM 1499 C CA . TYR A 1 197 ? 4.401 -9.449 3.849 1.00 97.69 197 TYR A CA 1
ATOM 1500 C C . TYR A 1 197 ? 2.991 -9.978 4.062 1.00 97.69 197 TYR A C 1
ATOM 1502 O O . TYR A 1 197 ? 2.096 -9.660 3.282 1.00 97.69 197 TYR A O 1
ATOM 1510 N N . THR A 1 198 ? 2.779 -10.723 5.149 1.00 97.88 198 THR A N 1
ATOM 1511 C CA . THR A 1 198 ? 1.475 -11.307 5.488 1.00 97.88 198 THR A CA 1
ATOM 1512 C C . THR A 1 198 ? 1.066 -10.919 6.904 1.00 97.88 198 THR A C 1
ATOM 1514 O O . THR A 1 198 ? 1.783 -11.193 7.867 1.00 97.88 198 THR A O 1
ATOM 1517 N N . LEU A 1 199 ? -0.112 -10.312 7.033 1.00 97.12 199 LEU A N 1
ATOM 1518 C CA . LEU A 1 199 ? -0.797 -10.067 8.297 1.00 97.12 199 LEU A CA 1
ATOM 1519 C C . LEU A 1 199 ? -1.971 -11.035 8.417 1.00 97.12 199 LEU A C 1
ATOM 1521 O O . LEU A 1 199 ? -2.810 -11.105 7.522 1.00 97.12 199 LEU A O 1
ATOM 1525 N N . ILE A 1 200 ? -2.048 -11.737 9.547 1.00 96.50 200 ILE A N 1
ATOM 1526 C CA . ILE A 1 200 ? -3.167 -12.615 9.896 1.00 96.50 200 ILE A CA 1
ATOM 1527 C C . ILE A 1 200 ? -3.695 -12.184 11.262 1.00 96.50 200 ILE A C 1
ATOM 1529 O O . ILE A 1 200 ? -2.969 -12.248 12.255 1.00 96.50 200 ILE A O 1
ATOM 1533 N N . VAL A 1 201 ? -4.960 -11.777 11.314 1.00 93.81 201 VAL A N 1
ATOM 1534 C CA . VAL A 1 201 ? -5.692 -11.478 12.552 1.00 93.81 201 VAL A CA 1
ATOM 1535 C C . VAL A 1 201 ? -6.778 -12.538 12.714 1.00 93.81 201 VAL A C 1
ATOM 1537 O O . VAL A 1 201 ? -7.474 -12.856 11.751 1.00 93.81 201 VAL A O 1
ATOM 1540 N N . LYS A 1 202 ? -6.878 -13.133 13.903 1.00 90.44 202 LYS A N 1
ATOM 1541 C CA . LYS A 1 202 ? -7.798 -14.237 14.206 1.00 90.44 202 LYS A CA 1
ATOM 1542 C C . LYS A 1 202 ? -8.899 -13.795 15.152 1.00 90.44 202 LYS A C 1
ATOM 1544 O O . LYS A 1 202 ? -8.598 -12.940 16.014 1.00 90.44 202 LYS A O 1
#

InterPro domains:
  IPR001580 Calreticulin/calnexin [PF00262] (35-202)
  IPR001580 Calreticulin/calnexin [PR00626] (120-138)
  IPR001580 Calreticulin/calnexin [PR00626] (146-162)
  IPR001580 Calreticulin/calnexin [PTHR11073] (30-202)
  IPR013320 Concanavalin A-like lectin/glucanase domain superfamily [SSF49899] (26-202)
  IPR018124 Calreticulin/calnexin, conserved site [PS00803] (118-133)

Organism: Thanatephorus cucumeris (strain AG1-IB / isolate 7/3/14) (NCBI:txid1108050)

Secondary structure (DSSP, 8-state):
------------------PPPPPBP------SS------TTGGGT-EE---EEE-SSSS-EEE----EEEEE-SSS--SBT-EEEEE-STT----EE---SS----TTS-EEEEEEE--TT--SSEEEEEEEEPSS--GGG--TTS-EEEEEEEEE-TTT-EEEEEEEEE-TTT--EEEEE-TTPPPPP-SSS-EEEEEEE-

pLDDT: mean 86.92, std 14.68, range [43.59, 98.06]